Protein 1NWW (pdb70)

CATH classification: 3.10.450.50

Foldseek 3Di:
DDDDPPFDPDPCFQPDDDLLSVLVVVLQVCLQVLQLVVNLVQADQQAKEEAVVADIAGGSVSSSVVSNVVSVFKGFNDKDWRHWDDDDQKIKTFIWTWMATVVQRFIDTWTWIKMFGDDPRHTRYIYIYGDDPVGCVRHVHDPRD/DDDDDPPFDPDVPFQDQDDPLSVLVVVLQVCQQVLDLVVNLVLADQAAKEEAVVADIAGGSVSVSVVSPVVSVFKGFNDKGWRGWDDDDQKIKTWIWTWIATPVQRFIDTWTWIKMFGDDPRGTRYIYIYGDVVVRCVRHVHPPRD

Solvent-accessible surface area: 12589 Å² total; per-residue (Å²): 71,160,107,30,192,42,10,47,201,95,123,51,14,22,44,32,82,46,95,38,2,117,40,0,39,102,0,5,114,8,1,59,43,49,60,12,61,106,0,5,104,46,6,26,131,130,4,5,7,20,29,26,8,55,116,57,10,72,25,43,97,35,0,52,128,58,0,50,38,36,24,101,55,13,8,11,62,35,35,53,25,9,5,1,0,20,27,37,39,2,1,0,0,0,2,15,4,24,9,84,0,83,86,53,52,98,57,55,74,9,43,5,0,0,0,0,19,15,77,174,27,93,0,35,0,5,0,4,1,12,8,5,22,60,6,17,101,40,1,84,36,87,29,127,106,165,17,138,108,28,191,32,32,37,212,66,103,43,0,39,48,21,62,47,110,46,1,106,41,0,45,96,0,4,112,5,1,60,43,49,60,13,63,102,0,4,104,48,6,25,124,124,11,8,8,20,29,26,9,55,114,59,9,72,26,43,99,34,0,52,127,58,0,50,39,36,22,100,56,14,7,10,60,15,35,56,26,19,1,0,0,25,29,92,44,10,2,1,0,0,2,15,4,9,10,85,2,85,85,52,52,98,57,50,61,8,40,6,0,0,0,0,68,14,73,179,22,94,1,26,2,5,6,5,1,13,7,5,21,58,8,16,97,40,1,83,34,86,31,129,109

Sequence (291 aa):
IEQPRWASKDSAAGAASTPDEKIVLEFMDALTSNDAAKLIEYFAEDTMYQNMPLPPAYGRDAVEQTLAGLFTVMMSIDAVETFHIGSSNGLLVYTERVDVLLRALPTGKSYNLSILGVFQLTEGKITGWRDYFDLREFEEAVDLPLRGKIEQPRWASKDSAAGAASTPDEKIVLEFMDALTSNDAAKLIEYFAEDTMYQNMPLPPAYGRDAVEQTLAGLLFTVMMSIDAVETFHIGSSNGLVYTERVDVLLRALPTGKSYNLSILGVFQLTEGKITGWRDYFDLREFEEAVDLPLRG

Organism: Rhodococcus erythropolis (NCBI:txid1833)

Nearest PDB structures (foldseek):
  1nww-assembly1_A  TM=1.007E+00  e=2.023E-30  Rhodococcus erythropolis
  4r9k-assembly1_A  TM=9.973E-01  e=2.667E-28  Rhodococcus erythropolis
  4r9k-assembly2_C  TM=9.961E-01  e=1.504E-27  Rhodococcus erythropolis
  4r9l-assembly1_A  TM=9.963E-01  e=1.702E-27  Rhodococcus erythropolis
  4r9l-assembly2_C-2  TM=9.933E-01  e=3.158E-27  Rhodococcus erythropolis

Secondary structure (DSSP, 8-state):
-PPPTTS---TTTT---SHHHHHHHHHHHHGGG--HHHHHTTB-SS-EEEETTS--EESHHHHHHHHHHHHHHEEEEEEEEEEEEEETTEEEEEEEEEEEETTT--EEEEEEEEEEEEETTEEEEEEEE--HHHHHHHHT--TT-/-PPPPTT--S-GGGGS--SHHHHHHHHHHHHGGG--HHHHGGGB-SS-EEEETTS--EESHHHHHHHHHHHHHHEEEEEEEEEEEEEETTEEEEEEEEEEEETTT--EEEEEEEEEEEEETTEEEEEEEE--HHHHHHHHT--TT-

InterPro domains:
  IPR013100 Limonene-1,2-epoxide hydrolase [PF07858] (26-138)
  IPR032710 NTF2-like domain superfamily [SSF54427] (22-144)

Radius of gyration: 18.4 Å; Cα contacts (8 Å, |Δi|>4): 632; chains: 2; bounding box: 44×44×40 Å

Structure (mmCIF, N/CA/C/O backbone):
data_1NWW
#
_entry.id   1NWW
#
_cell.length_a   45.548
_cell.length_b   47.652
_cell.length_c   129.701
_cell.angle_alpha   90.00
_cell.angle_beta   90.00
_cell.angle_gamma   90.00
#
_symmetry.space_group_name_H-M   'P 21 21 21'
#
loop_
_entity.id
_entity.type
_entity.pdbx_description
1 polymer 'Limonene-1,2-epoxide hydrolase'
2 non-polymer HEPTANAMIDE
3 non-polymer '2-(N-MORPHOLINO)-ETHANESULFONIC ACID'
4 water water
#
loop_
_atom_site.group_PDB
_atom_site.id
_atom_site.type_symbol
_atom_site.label_atom_id
_atom_site.label_alt_id
_atom_site.label_comp_id
_atom_site.label_asym_id
_atom_site.label_entity_id
_atom_site.label_seq_id
_atom_site.pdbx_PDB_ins_code
_atom_site.Cartn_x
_atom_site.Cartn_y
_atom_site.Cartn_z
_atom_site.occupancy
_atom_site.B_iso_or_equiv
_atom_site.auth_seq_id
_atom_site.auth_comp_id
_atom_site.auth_asym_id
_atom_site.auth_atom_id
_atom_site.pdbx_PDB_model_num
ATOM 1 N N . ILE A 1 5 ? 1.761 29.548 11.897 1.00 30.43 5 ILE A N 1
ATOM 2 C CA . ILE A 1 5 ? 1.687 28.168 12.454 1.00 29.52 5 ILE A CA 1
ATOM 3 C C . ILE A 1 5 ? 0.441 28.053 13.282 1.00 31.71 5 ILE A C 1
ATOM 4 O O . ILE A 1 5 ? 0.218 28.810 14.239 1.00 33.74 5 ILE A O 1
ATOM 9 N N . GLU A 1 6 ? -0.399 27.149 12.861 1.00 33.06 6 GLU A N 1
ATOM 10 C CA . GLU A 1 6 ? -1.559 26.798 13.619 1.00 34.28 6 GLU A CA 1
ATOM 11 C C . GLU A 1 6 ? -1.386 25.476 14.388 1.00 33.42 6 GLU A C 1
ATOM 12 O O . GLU A 1 6 ? -0.589 24.587 14.028 1.00 33.67 6 GLU A O 1
ATOM 18 N N . GLN A 1 7 ? -2.151 25.389 15.468 1.00 31.59 7 GLN A N 1
ATOM 19 C CA . GLN A 1 7 ? -2.082 24.317 16.443 1.00 29.62 7 GLN A CA 1
ATOM 20 C C . GLN A 1 7 ? -2.661 22.982 16.014 1.00 26.74 7 GLN A C 1
ATOM 21 O O . GLN A 1 7 ? -3.815 22.891 15.619 1.00 24.91 7 GLN A O 1
ATOM 27 N N . PRO A 1 8 ? -1.858 21.911 16.103 1.00 24.57 8 PRO A N 1
ATOM 28 C CA . PRO A 1 8 ? -2.385 20.585 15.765 1.00 23.00 8 PRO A CA 1
ATOM 29 C C . PRO A 1 8 ? -3.496 20.061 16.689 1.00 21.41 8 PRO A C 1
ATOM 30 O O . PRO A 1 8 ? -3.413 20.423 17.861 1.00 20.26 8 PRO A O 1
ATOM 34 N N . ARG A 1 9 ? -4.469 19.245 16.230 1.00 20.83 9 ARG A N 1
ATOM 35 C CA . ARG A 1 9 ? -5.488 18.640 17.095 1.00 22.99 9 ARG A CA 1
ATOM 36 C C . ARG A 1 9 ? -4.876 17.974 18.294 1.00 22.02 9 ARG A C 1
ATOM 37 O O . ARG A 1 9 ? -5.421 18.022 19.391 1.00 24.60 9 ARG A O 1
ATOM 45 N N . TRP A 1 10 ? -3.738 17.283 18.063 1.00 18.78 10 TRP A N 1
ATOM 46 C CA . TRP A 1 10 ? -3.091 16.504 19.095 1.00 18.16 10 TRP A CA 1
ATOM 47 C C . TRP A 1 10 ? -2.219 17.308 20.067 1.00 18.41 10 TRP A C 1
ATOM 48 O O . TRP A 1 10 ? -1.676 16.743 20.986 1.00 20.07 10 TRP A O 1
ATOM 59 N N . ALA A 1 11 ? -1.943 18.583 19.812 1.00 19.07 11 ALA A N 1
ATOM 60 C CA . ALA A 1 11 ? -1.001 19.346 20.652 1.00 19.52 11 ALA A CA 1
ATOM 61 C C . ALA A 1 11 ? -1.631 19.782 21.949 1.00 20.58 11 ALA A C 1
ATOM 62 O O . ALA A 1 11 ? -2.789 20.210 21.975 1.00 22.74 11 ALA A O 1
ATOM 64 N N . SER A 1 12 ? -0.890 19.682 23.043 1.00 19.86 12 SER A N 1
ATOM 65 C CA . SER A 1 12 ? -1.455 20.060 24.344 1.00 20.68 12 SER A CA 1
ATOM 66 C C . SER A 1 12 ? -1.751 21.524 24.412 1.00 20.15 12 SER A C 1
ATOM 67 O O . SER A 1 12 ? -0.972 22.357 23.971 1.00 21.24 12 SER A O 1
ATOM 70 N N . LYS A 1 13 ? -2.908 21.861 24.988 1.00 21.95 13 LYS A N 1
ATOM 71 C CA . LYS A 1 13 ? -3.271 23.246 25.238 1.00 23.88 13 LYS A CA 1
ATOM 72 C C . LYS A 1 13 ? -2.922 23.656 26.664 1.00 23.40 13 LYS A C 1
ATOM 73 O O . LYS A 1 13 ? -3.238 24.807 27.038 1.00 24.84 13 LYS A O 1
ATOM 79 N N . ASP A 1 14 ? -2.324 22.745 27.455 1.00 22.98 14 ASP A N 1
ATOM 80 C CA . ASP A 1 14 ? -1.943 22.986 28.854 1.00 23.09 14 ASP A CA 1
ATOM 81 C C . ASP A 1 14 ? -1.087 24.194 28.925 1.00 22.30 14 ASP A C 1
ATOM 82 O O . ASP A 1 14 ? -0.216 24.390 28.066 1.00 23.22 14 ASP A O 1
ATOM 87 N N . SER A 1 15 ? -1.242 24.993 29.988 1.00 23.62 15 SER A N 1
ATOM 88 C CA . SER A 1 15 ? -0.444 26.205 30.070 1.00 25.31 15 SER A CA 1
ATOM 89 C C . SER A 1 15 ? 1.067 25.937 30.110 1.00 24.57 15 SER A C 1
ATOM 90 O O . SER A 1 15 ? 1.853 26.801 29.712 1.00 26.39 15 SER A O 1
ATOM 93 N N . ALA A 1 16 ? 1.476 24.755 30.601 1.00 23.33 16 ALA A N 1
ATOM 94 C CA . ALA A 1 16 ? 2.904 24.373 30.709 1.00 22.86 16 ALA A CA 1
ATOM 95 C C . ALA A 1 16 ? 3.455 23.573 29.508 1.00 23.51 16 ALA A C 1
ATOM 96 O O . ALA A 1 16 ? 4.639 23.297 29.476 1.00 23.33 16 ALA A O 1
ATOM 98 N N . ALA A 1 17 ? 2.632 23.198 28.539 1.00 23.78 17 ALA A N 1
ATOM 99 C CA . ALA A 1 17 ? 3.060 22.209 27.469 1.00 23.92 17 ALA A CA 1
ATOM 100 C C . ALA A 1 17 ? 4.498 22.182 26.793 1.00 24.31 17 ALA A C 1
ATOM 101 O O . ALA A 1 17 ? 5.231 21.133 26.660 1.00 26.45 17 ALA A O 1
ATOM 103 N N . GLY A 1 18 ? 4.884 23.345 26.337 1.00 22.99 18 GLY A N 1
ATOM 104 C CA . GLY A 1 18 ? 6.154 23.588 25.652 1.00 21.07 18 GLY A CA 1
ATOM 105 C C . GLY A 1 18 ? 7.019 24.501 26.496 1.00 20.14 18 GLY A C 1
ATOM 106 O O . GLY A 1 18 ? 7.924 25.137 25.969 1.00 21.28 18 GLY A O 1
ATOM 107 N N . ALA A 1 19 ? 6.803 24.525 27.816 1.00 19.48 19 ALA A N 1
ATOM 108 C CA . ALA A 1 19 ? 7.586 25.359 28.697 1.00 18.89 19 ALA A CA 1
ATOM 109 C C . ALA A 1 19 ? 8.606 24.536 29.380 1.00 18.48 19 ALA A C 1
ATOM 110 O O . ALA A 1 19 ? 8.359 23.379 29.688 1.00 19.40 19 ALA A O 1
ATOM 112 N N . ALA A 1 20 ? 9.755 25.136 29.589 1.00 20.00 20 ALA A N 1
ATOM 113 C CA . ALA A 1 20 ? 10.887 24.482 30.204 1.00 21.68 20 ALA A CA 1
ATOM 114 C C . ALA A 1 20 ? 10.622 24.218 31.674 1.00 21.41 20 ALA A C 1
ATOM 115 O O . ALA A 1 20 ? 10.087 25.066 32.408 1.00 22.38 20 ALA A O 1
ATOM 117 N N . SER A 1 21 ? 11.036 23.053 32.137 1.00 21.87 21 SER A N 1
ATOM 118 C CA . SER A 1 21 ? 10.908 22.677 33.542 1.00 21.46 21 SER A CA 1
ATOM 119 C C . SER A 1 21 ? 12.243 22.308 34.165 1.00 21.55 21 SER A C 1
ATOM 120 O O . SER A 1 21 ? 12.286 21.867 35.329 1.00 22.96 21 S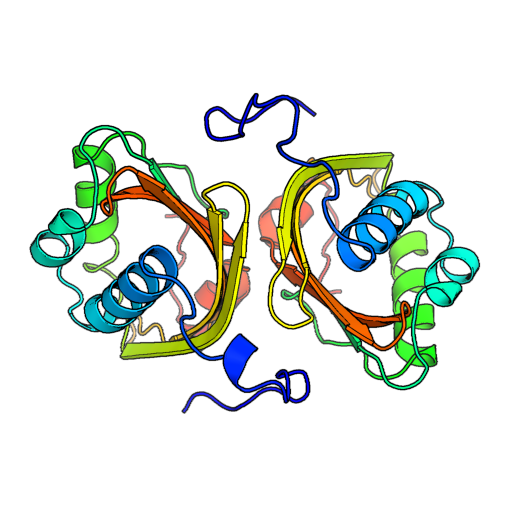ER A O 1
ATOM 123 N N . THR A 1 22 ? 13.328 22.447 33.391 1.00 19.54 22 THR A N 1
ATOM 124 C CA . THR A 1 22 ? 14.676 22.151 33.853 1.00 19.95 22 THR A CA 1
ATOM 125 C C . THR A 1 22 ? 15.642 23.126 33.218 1.00 19.77 22 THR A C 1
ATOM 126 O O . THR A 1 22 ? 15.328 23.727 32.189 1.00 19.58 22 THR A O 1
ATOM 130 N N . PRO A 1 23 ? 16.828 23.224 33.776 1.00 19.39 23 PRO A N 1
ATOM 131 C CA . PRO A 1 23 ? 17.891 24.044 33.215 1.00 19.79 23 PRO A CA 1
ATOM 132 C C . PRO A 1 23 ? 18.173 23.684 31.749 1.00 19.21 23 PRO A C 1
ATOM 133 O O . PRO A 1 23 ? 18.312 24.585 30.927 1.00 19.93 23 PRO A O 1
ATOM 137 N N . ASP A 1 24 ? 18.306 22.407 31.460 1.00 17.80 24 ASP A N 1
ATOM 138 C CA . ASP A 1 24 ? 18.570 22.020 30.072 1.00 16.65 24 ASP A CA 1
ATOM 139 C C . ASP A 1 24 ? 17.428 22.396 29.123 1.00 15.77 24 ASP A C 1
ATOM 140 O O . ASP A 1 24 ? 17.666 22.802 27.977 1.00 16.03 24 ASP A O 1
ATOM 145 N N . GLU A 1 25 ? 16.207 22.214 29.570 1.00 15.70 25 GLU A N 1
ATOM 146 C CA . GLU A 1 25 ? 15.061 22.583 28.734 1.00 14.76 25 GLU A CA 1
ATOM 147 C C . GLU A 1 25 ? 15.087 24.075 28.465 1.00 15.21 25 GLU A C 1
ATOM 148 O O . GLU A 1 25 ? 14.728 24.543 27.369 1.00 15.24 25 GLU A O 1
ATOM 154 N N . LYS A 1 26 ? 15.481 24.842 29.481 1.00 16.68 26 LYS A N 1
ATOM 155 C CA . LYS A 1 26 ? 15.557 26.274 29.332 1.00 17.32 26 LYS A CA 1
ATOM 156 C C . LYS A 1 26 ? 16.550 26.687 28.248 1.00 15.05 26 LYS A C 1
ATOM 157 O O . LYS A 1 26 ? 16.217 27.555 27.424 1.00 17.74 26 LYS A O 1
ATOM 163 N N . ILE A 1 27 ? 17.722 26.060 28.269 1.00 16.24 27 ILE A N 1
ATOM 164 C CA . ILE A 1 27 ? 18.768 26.324 27.274 1.00 16.06 27 ILE A CA 1
ATOM 165 C C . ILE A 1 27 ? 18.198 25.964 25.861 1.00 15.54 27 ILE A C 1
ATOM 166 O O . ILE A 1 27 ? 18.364 26.743 24.896 1.00 16.11 27 ILE A O 1
ATOM 171 N N . VAL A 1 28 ? 17.507 24.826 25.738 1.00 13.79 28 VAL A N 1
ATOM 172 C CA . VAL A 1 28 ? 17.034 24.396 24.430 1.00 12.94 28 VAL A CA 1
ATOM 173 C C . VAL A 1 28 ? 15.988 25.391 23.897 1.00 13.00 28 VAL A C 1
ATOM 174 O O . VAL A 1 28 ? 15.983 25.724 22.699 1.00 13.56 28 VAL A O 1
ATOM 178 N N . LEU A 1 29 ? 15.096 25.901 24.768 1.00 14.10 29 LEU A N 1
ATOM 179 C CA . LEU A 1 29 ? 14.125 26.859 24.295 1.00 14.06 29 LEU A CA 1
ATOM 180 C C . LEU A 1 29 ? 14.811 28.205 23.932 1.00 15.01 29 LEU A C 1
ATOM 181 O O . LEU A 1 29 ? 14.361 28.858 22.988 1.00 15.58 29 LEU A O 1
ATOM 186 N N . GLU A 1 30 ? 15.896 28.593 24.617 1.00 15.04 30 GLU A N 1
ATOM 187 C CA . GLU A 1 30 ? 16.657 29.785 24.209 1.00 15.50 30 GLU A CA 1
ATOM 188 C C . GLU A 1 30 ? 17.244 29.541 22.814 1.00 15.23 30 GLU A C 1
ATOM 189 O O . GLU A 1 30 ? 17.211 30.441 21.954 1.00 16.86 30 GLU A O 1
ATOM 195 N N . PHE A 1 31 ? 17.756 28.336 22.597 1.00 14.53 31 PHE A N 1
ATOM 196 C CA . PHE A 1 31 ? 18.320 27.974 21.293 1.00 14.09 31 PHE A CA 1
ATOM 197 C C . PHE A 1 31 ? 17.248 28.046 20.199 1.00 14.02 31 PHE A C 1
ATOM 198 O O . PHE A 1 31 ? 17.490 28.564 19.106 1.00 14.68 31 PHE A O 1
ATOM 206 N N . MET A 1 32 ? 16.053 27.534 20.484 1.00 14.30 32 MET A N 1
ATOM 207 C CA . MET A 1 32 ? 14.997 27.588 19.514 1.00 14.66 32 MET A CA 1
ATOM 208 C C . MET A 1 32 ? 14.684 29.038 19.141 1.00 15.52 32 MET A C 1
ATOM 209 O O . MET A 1 32 ? 14.420 29.353 17.975 1.00 15.83 32 MET A O 1
ATOM 214 N N . ASP A 1 33 ? 14.666 29.934 20.143 1.00 16.09 33 ASP A N 1
ATOM 215 C CA . ASP A 1 33 ? 14.445 31.345 19.874 1.00 16.72 33 ASP A CA 1
ATOM 216 C C . ASP A 1 33 ? 15.536 31.908 18.969 1.00 16.44 33 ASP A C 1
ATOM 217 O O . ASP A 1 33 ? 15.287 32.744 18.108 1.00 19.78 33 ASP A O 1
ATOM 222 N N . ALA A 1 34 ? 16.750 31.454 19.172 1.00 15.11 34 ALA A N 1
ATOM 223 C CA . ALA A 1 34 ? 17.889 31.961 18.428 1.00 15.14 34 ALA A CA 1
ATOM 224 C C . ALA A 1 34 ? 17.914 31.463 16.974 1.00 14.98 34 ALA A C 1
ATOM 225 O O . ALA A 1 34 ? 18.605 32.067 16.165 1.00 16.22 34 ALA A O 1
ATOM 227 N N . LEU A 1 35 ? 17.206 30.381 16.624 1.00 14.47 35 LEU A N 1
ATOM 228 C CA . LEU A 1 35 ? 17.263 29.848 15.252 1.00 13.78 35 LEU A CA 1
ATOM 229 C C . LEU A 1 35 ? 16.857 30.880 14.205 1.00 14.49 35 LEU A C 1
ATOM 230 O O . LEU A 1 35 ? 17.403 30.875 13.089 1.00 14.93 35 LEU A O 1
ATOM 235 N N . THR A 1 36 ? 15.888 31.752 14.534 1.00 14.02 36 THR A N 1
ATOM 236 C CA . THR A 1 36 ? 15.430 32.745 13.584 1.00 15.56 36 THR A CA 1
ATOM 237 C C . THR A 1 36 ? 16.478 33.840 13.318 1.00 15.23 36 THR A C 1
ATOM 238 O O . THR A 1 36 ? 16.261 34.649 12.431 1.00 17.71 36 THR A O 1
ATOM 242 N N . SER A 1 37 ? 17.610 33.821 14.019 1.00 15.20 37 SER A N 1
ATOM 243 C CA . SER A 1 37 ? 18.712 34.707 13.661 1.00 16.03 37 SER A CA 1
ATOM 244 C C . SER A 1 37 ? 19.359 34.328 12.336 1.00 15.22 37 SER A C 1
ATOM 245 O O . SER A 1 37 ? 20.032 35.156 11.701 1.00 16.25 37 SER A O 1
ATOM 248 N N . ASN A 1 38 ? 19.214 33.065 11.938 1.00 14.51 38 ASN A N 1
ATOM 249 C CA . ASN A 1 38 ? 19.869 32.565 10.698 1.00 14.32 38 ASN A CA 1
ATOM 250 C C . ASN A 1 38 ? 21.369 32.866 10.743 1.00 14.56 38 ASN A C 1
ATOM 251 O O . ASN A 1 38 ? 21.997 33.085 9.705 1.00 15.57 38 ASN A O 1
ATOM 256 N N . ASP A 1 39 ? 21.945 32.815 11.928 1.00 14.64 39 ASP A N 1
ATOM 257 C CA . ASP A 1 39 ? 23.315 33.260 12.181 1.00 15.47 39 ASP A CA 1
ATOM 258 C C . ASP A 1 39 ? 24.150 32.140 12.782 1.00 15.55 39 ASP A C 1
ATOM 259 O O . ASP A 1 39 ? 24.054 31.863 13.971 1.00 15.79 39 ASP A O 1
ATOM 264 N N . ALA A 1 40 ? 24.919 31.442 11.951 1.00 15.67 40 ALA A N 1
ATOM 265 C CA . ALA A 1 40 ? 25.692 30.291 12.388 1.00 15.83 40 ALA A CA 1
ATOM 266 C C . ALA A 1 40 ? 26.678 30.640 13.507 1.00 16.64 40 ALA A C 1
ATOM 267 O O . ALA A 1 40 ? 26.933 29.815 14.380 1.00 17.08 40 ALA A O 1
ATOM 269 N N . ALA A 1 41 ? 27.294 31.813 13.423 1.00 18.11 41 ALA A N 1
ATOM 270 C CA . ALA A 1 41 ? 28.256 32.247 14.453 1.00 18.62 41 ALA A CA 1
ATOM 271 C C . ALA A 1 41 ? 27.585 32.429 15.809 1.00 19.37 41 ALA A C 1
ATOM 272 O O . ALA A 1 41 ? 28.158 32.113 16.854 1.00 21.91 41 ALA A O 1
ATOM 274 N N . LYS A 1 42 ? 26.397 32.965 15.812 1.00 18.55 42 LYS A N 1
ATOM 275 C CA . LYS A 1 42 ? 25.638 33.089 17.058 1.00 19.25 42 LYS A CA 1
ATOM 276 C C . LYS A 1 42 ? 25.254 31.717 17.609 1.00 18.13 42 LYS A C 1
ATOM 277 O O . LYS A 1 42 ? 25.329 31.444 18.785 1.00 19.88 42 LYS A O 1
ATOM 283 N N . LEU A 1 43 ? 24.792 30.850 16.716 1.00 16.63 43 LEU A N 1
ATOM 284 C CA . LEU A 1 43 ? 24.282 29.563 17.140 1.00 15.50 43 LEU A CA 1
ATOM 285 C C . LEU A 1 43 ? 25.366 28.646 17.651 1.00 14.81 43 LEU A C 1
ATOM 286 O O . LEU A 1 43 ? 25.126 27.867 18.581 1.00 15.48 43 LEU A O 1
ATOM 291 N N . ILE A 1 44 ? 26.556 28.736 17.086 1.00 14.38 44 ILE A N 1
ATOM 292 C CA . ILE A 1 44 ? 27.617 27.785 17.418 1.00 14.87 44 ILE A CA 1
ATOM 293 C C . ILE A 1 44 ? 28.066 27.963 18.862 1.00 14.81 44 ILE A C 1
ATOM 294 O O . ILE A 1 44 ? 28.615 27.031 19.457 1.00 16.11 44 ILE A O 1
ATOM 299 N N . GLU A 1 45 ? 27.841 29.139 19.432 1.00 16.23 45 GLU A N 1
ATOM 300 C CA . GLU A 1 45 ? 28.208 29.348 20.833 1.00 16.91 45 GLU A CA 1
ATOM 301 C C . GLU A 1 45 ? 27.486 28.453 21.810 1.00 16.25 45 GLU A C 1
ATOM 302 O O . GLU A 1 45 ? 27.923 28.281 22.939 1.00 18.37 45 GLU A O 1
ATOM 308 N N . TYR A 1 46 ? 26.380 27.842 21.375 1.00 15.95 46 TYR A N 1
ATOM 309 C CA . TYR A 1 46 ? 25.624 26.915 22.212 1.00 15.67 46 TYR A CA 1
ATOM 310 C C . TYR A 1 46 ? 26.243 25.543 22.269 1.00 15.67 46 TYR A C 1
ATOM 311 O O . TYR A 1 46 ? 25.772 24.725 23.070 1.00 16.68 46 TYR A O 1
ATOM 320 N N . PHE A 1 47 ? 27.216 25.252 21.410 1.00 15.36 47 PHE A N 1
ATOM 321 C CA . PHE A 1 47 ? 27.747 23.897 21.230 1.00 14.87 47 PHE A CA 1
ATOM 322 C C . PHE A 1 47 ? 29.076 23.663 21.950 1.00 15.80 47 PHE A C 1
ATOM 323 O O . PHE A 1 47 ? 29.966 24.527 21.952 1.00 18.21 47 PHE A O 1
ATOM 331 N N . ALA A 1 48 ? 29.253 22.482 22.496 1.00 15.93 48 ALA A N 1
ATOM 332 C CA . ALA A 1 48 ? 30.552 21.975 22.955 1.00 17.24 48 ALA A CA 1
ATOM 333 C C . ALA A 1 48 ? 31.487 21.670 21.792 1.00 17.65 48 ALA A C 1
ATOM 334 O O . ALA A 1 48 ? 31.033 21.586 20.653 1.00 18.03 48 ALA A O 1
ATOM 336 N N . GLU A 1 49 ? 32.805 21.609 22.055 1.00 18.49 49 GLU A N 1
ATOM 337 C CA . GLU A 1 49 ? 33.744 21.178 21.010 1.00 19.93 49 GLU A CA 1
ATOM 338 C C . GLU A 1 49 ? 33.460 19.761 20.509 1.00 20.00 49 GLU A C 1
ATOM 339 O O . GLU A 1 49 ? 33.446 19.522 19.303 1.00 20.18 49 GLU A O 1
ATOM 345 N N . ASP A 1 50 ? 33.242 18.813 21.417 1.00 19.16 50 ASP A N 1
ATOM 346 C CA . ASP A 1 50 ? 32.906 17.409 21.071 1.00 19.31 50 ASP A CA 1
ATOM 347 C C . ASP A 1 50 ? 31.381 17.383 20.957 1.00 16.71 50 ASP A C 1
ATOM 348 O O . ASP A 1 50 ? 30.655 17.365 21.958 1.00 18.95 50 ASP A O 1
ATOM 353 N N . THR A 1 51 ? 30.895 17.498 19.733 1.00 14.34 51 THR A N 1
ATOM 354 C CA . THR A 1 51 ? 29.456 17.634 19.474 1.00 13.46 51 THR A CA 1
ATOM 355 C C . THR A 1 51 ? 29.149 17.054 18.119 1.00 11.65 51 THR A C 1
ATOM 356 O O . THR A 1 51 ? 30.036 16.638 17.367 1.00 12.86 51 THR A O 1
ATOM 360 N N . MET A 1 52 ? 27.845 17.030 17.803 1.00 11.01 52 MET A N 1
ATOM 361 C CA . MET A 1 52 ? 27.390 16.647 16.492 1.00 9.89 52 MET A CA 1
ATOM 362 C C . MET A 1 52 ? 26.029 17.268 16.224 1.00 9.61 52 MET A C 1
ATOM 363 O O . MET A 1 52 ? 25.315 17.655 17.144 1.00 9.94 52 MET A O 1
ATOM 368 N N . TYR A 1 53 ? 25.728 17.381 14.939 1.00 8.81 53 TYR A N 1
ATOM 369 C CA . TYR A 1 53 ? 24.432 17.895 14.458 1.00 8.66 53 TYR A CA 1
ATOM 370 C C . TYR A 1 53 ? 24.012 17.078 13.266 1.00 8.16 53 TYR A C 1
ATOM 371 O O . TYR A 1 53 ? 24.803 16.829 12.362 1.00 8.96 53 TYR A O 1
ATOM 380 N N . GLN A 1 54 ? 22.759 16.660 13.247 1.00 7.94 54 GLN A N 1
ATOM 381 C CA . GLN A 1 54 ? 22.227 15.979 12.058 1.00 7.85 54 GLN A CA 1
ATOM 382 C C . GLN A 1 54 ? 20.756 16.283 11.837 1.00 7.43 54 GLN A C 1
ATOM 383 O O . GLN A 1 54 ? 19.933 16.082 12.715 1.00 8.44 54 GLN A O 1
ATOM 389 N N . ASN A 1 55 ? 20.462 16.764 10.628 1.00 7.39 55 ASN A N 1
ATOM 390 C CA . ASN A 1 55 ? 19.102 16.679 10.073 1.00 7.58 55 ASN A CA 1
ATOM 391 C C . ASN A 1 55 ? 19.016 15.252 9.537 1.00 6.75 55 ASN A C 1
ATOM 392 O O . ASN A 1 55 ? 19.738 14.905 8.608 1.00 7.66 55 ASN A O 1
ATOM 397 N N . MET A 1 56 ? 18.203 14.406 10.167 1.00 6.84 56 MET A N 1
ATOM 398 C CA . MET A 1 56 ? 18.299 12.991 9.955 1.00 6.83 56 MET A CA 1
ATOM 399 C C . MET A 1 56 ? 18.127 12.494 8.521 1.00 6.88 56 MET A C 1
ATOM 400 O O . MET A 1 56 ? 18.695 11.431 8.235 1.00 8.50 56 MET A O 1
ATOM 405 N N . PRO A 1 57 ? 17.488 13.193 7.587 1.00 7.11 57 PRO A N 1
ATOM 406 C CA . PRO A 1 57 ? 17.524 12.743 6.185 1.00 7.51 57 PRO A CA 1
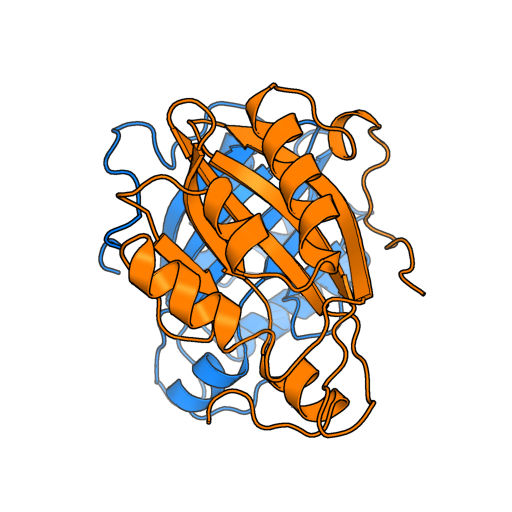ATOM 407 C C . PRO A 1 57 ? 18.892 12.867 5.516 1.00 8.15 57 PRO A C 1
ATOM 408 O O . PRO A 1 57 ? 19.029 12.380 4.386 1.00 10.35 57 PRO A O 1
ATOM 412 N N . LEU A 1 58 ? 19.834 13.551 6.127 1.00 8.10 58 LEU A N 1
ATOM 413 C CA . LEU A 1 58 ? 21.113 13.937 5.523 1.00 9.14 58 LEU A CA 1
ATOM 414 C C . LEU A 1 58 ? 22.254 13.512 6.430 1.00 8.63 58 LEU A C 1
ATOM 415 O O . LEU A 1 58 ? 22.061 13.202 7.602 1.00 8.84 58 LEU A O 1
ATOM 420 N N . PRO A 1 59 ? 23.503 13.518 5.925 1.00 10.37 59 PRO A N 1
ATOM 421 C CA . PRO A 1 59 ? 24.614 13.039 6.763 1.00 10.36 59 PRO A CA 1
ATOM 422 C C . PRO A 1 59 ? 24.903 13.924 7.966 1.00 9.56 59 PRO A C 1
ATOM 423 O O . PRO A 1 59 ? 24.676 15.115 7.953 1.00 10.73 59 PRO A O 1
ATOM 427 N N . PRO A 1 60 ? 25.426 13.331 9.011 1.00 9.00 60 PRO A N 1
ATOM 428 C CA . PRO A 1 60 ? 25.758 14.090 10.205 1.00 9.78 60 PRO A CA 1
ATOM 429 C C . PRO A 1 60 ? 27.025 14.919 10.053 1.00 9.90 60 PRO A C 1
ATOM 430 O O . PRO A 1 60 ? 27.885 14.640 9.228 1.00 11.18 60 PRO A O 1
ATOM 434 N N . ALA A 1 61 ? 27.135 15.920 10.928 1.00 9.92 61 ALA A N 1
ATOM 435 C CA . ALA A 1 61 ? 28.355 16.714 11.117 1.00 10.21 61 ALA A CA 1
ATOM 436 C C . ALA A 1 61 ? 28.891 16.420 12.504 1.00 10.38 61 ALA A C 1
ATOM 437 O O . ALA A 1 61 ? 28.166 16.556 13.470 1.00 10.74 61 ALA A O 1
ATOM 439 N N . TYR A 1 62 ? 30.180 16.108 12.590 1.00 11.01 62 TYR A N 1
ATOM 440 C CA . TY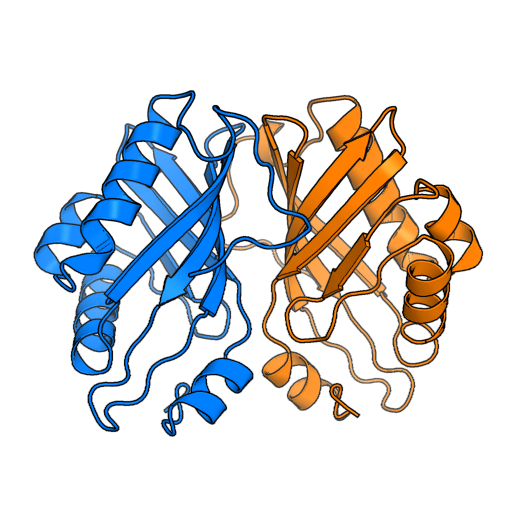R A 1 62 ? 30.876 15.785 13.839 1.00 11.24 62 TYR A CA 1
ATOM 441 C C . TYR A 1 62 ? 31.943 16.840 14.140 1.00 11.42 62 TYR A C 1
ATOM 442 O O . TYR A 1 62 ? 32.774 17.155 13.263 1.00 12.80 62 TYR A O 1
ATOM 451 N N . GLY A 1 63 ? 31.889 17.362 15.360 1.00 12.36 63 GLY A N 1
ATOM 452 C CA . GLY A 1 63 ? 32.836 18.366 15.823 1.00 13.24 63 GLY A CA 1
ATOM 453 C C . GLY A 1 63 ? 32.274 19.758 15.582 1.00 13.84 63 GLY A C 1
ATOM 454 O O . GLY A 1 63 ? 31.538 19.967 14.594 1.00 13.26 63 GLY A O 1
ATOM 455 N N . ARG A 1 64 ? 32.664 20.720 16.430 1.00 14.90 64 ARG A N 1
ATOM 456 C CA . ARG A 1 64 ? 32.062 22.014 16.406 1.00 14.56 64 ARG A CA 1
ATOM 457 C C . ARG A 1 64 ? 32.276 22.758 15.093 1.00 15.84 64 ARG A C 1
ATOM 458 O O . ARG A 1 64 ? 31.359 23.421 14.598 1.00 15.28 64 ARG A O 1
ATOM 466 N N . ASP A 1 65 ? 33.454 22.661 14.488 1.00 15.92 65 ASP A N 1
ATOM 467 C CA . ASP A 1 65 ? 33.717 23.333 13.236 1.00 16.43 65 ASP A CA 1
ATOM 468 C C . ASP A 1 65 ? 32.797 22.821 12.110 1.00 15.13 65 ASP A C 1
ATOM 469 O O . ASP A 1 65 ? 32.238 23.617 11.346 1.00 15.47 65 ASP A O 1
ATOM 474 N N . ALA A 1 66 ? 32.643 21.509 11.998 1.00 14.38 66 ALA A N 1
ATOM 475 C CA . ALA A 1 66 ? 31.771 20.930 10.971 1.00 13.95 66 ALA A CA 1
ATOM 476 C C . ALA A 1 66 ? 30.330 21.351 11.171 1.00 12.72 66 ALA A C 1
ATOM 477 O O . ALA A 1 66 ? 29.601 21.615 10.203 1.00 12.59 66 ALA A O 1
ATOM 479 N N . VAL A 1 67 ? 29.900 21.429 12.425 1.00 11.75 67 VAL A N 1
ATOM 480 C CA . VAL A 1 67 ? 28.546 21.883 12.740 1.00 11.60 67 VAL A CA 1
ATOM 481 C C . VAL A 1 67 ? 28.364 23.333 12.260 1.00 11.58 67 VAL A C 1
ATOM 482 O O . VAL A 1 67 ? 27.402 23.652 11.605 1.00 11.53 67 VAL A O 1
ATOM 486 N N . GLU A 1 68 ? 29.332 24.201 12.610 1.00 12.35 68 GLU A N 1
ATOM 487 C CA . GLU A 1 68 ? 29.249 25.583 12.196 1.00 12.59 68 GLU A CA 1
ATOM 488 C C . GLU A 1 68 ? 29.192 25.734 10.668 1.00 12.62 68 GLU A C 1
ATOM 489 O O . GLU A 1 68 ? 28.408 26.520 10.152 1.00 12.90 68 GLU A O 1
ATOM 495 N N . GLN A 1 69 ? 30.025 24.979 9.972 1.00 12.50 69 GLN A N 1
ATOM 496 C CA . GLN A 1 69 ? 30.084 25.027 8.501 1.00 12.34 69 GLN A CA 1
ATOM 497 C C . GLN A 1 69 ? 28.782 24.553 7.885 1.00 11.61 69 GLN A C 1
ATOM 498 O O . GLN A 1 69 ? 28.322 25.095 6.886 1.00 12.51 69 GLN A O 1
ATOM 504 N N . THR A 1 70 ? 28.160 23.569 8.520 1.00 11.51 70 THR A N 1
ATOM 505 C CA . THR A 1 70 ? 26.851 23.072 8.071 1.00 12.02 70 THR A CA 1
ATOM 506 C C . THR A 1 70 ? 25.767 24.129 8.237 1.00 11.66 70 THR A C 1
ATOM 507 O O . THR A 1 70 ? 25.028 24.421 7.317 1.00 12.54 70 THR A O 1
ATOM 511 N N . LEU A 1 71 ? 25.733 24.746 9.411 1.00 12.23 71 LEU A N 1
ATOM 512 C CA . LEU A 1 71 ? 24.787 25.798 9.651 1.00 12.22 71 LEU A CA 1
ATOM 513 C C . LEU A 1 71 ? 25.007 26.970 8.678 1.00 12.40 71 LEU A C 1
ATOM 514 O O . LEU A 1 71 ? 24.054 27.559 8.165 1.00 12.54 71 LEU A O 1
ATOM 519 N N . ALA A 1 72 ? 26.254 27.358 8.455 1.00 12.19 72 ALA A N 1
ATOM 520 C CA . ALA A 1 72 ? 26.511 28.474 7.541 1.00 12.92 72 ALA A CA 1
ATOM 521 C C . ALA A 1 72 ? 25.980 28.145 6.139 1.00 12.07 72 ALA A C 1
ATOM 522 O O . ALA A 1 72 ? 25.443 29.047 5.470 1.00 12.67 72 ALA A O 1
ATOM 524 N N . GLY A 1 73 ? 26.173 26.918 5.683 1.00 11.80 73 GLY A N 1
ATOM 525 C CA . GLY A 1 73 ? 25.606 26.494 4.417 1.00 12.18 73 GLY A CA 1
ATOM 526 C C . GLY A 1 73 ? 24.088 26.513 4.382 1.00 12.02 73 GLY A C 1
ATOM 527 O O . GLY A 1 73 ? 23.452 27.019 3.431 1.00 12.30 73 GLY A O 1
ATOM 528 N N . LEU A 1 74 ? 23.495 25.960 5.412 1.00 12.16 74 LEU A N 1
ATOM 529 C CA . LEU A 1 74 ? 22.060 25.950 5.559 1.00 12.63 74 LEU A CA 1
ATOM 530 C C . LEU A 1 74 ? 21.436 27.321 5.396 1.00 11.88 74 LEU A C 1
ATOM 531 O O . LEU A 1 74 ? 20.479 27.513 4.658 1.00 11.80 74 LEU A O 1
ATOM 536 N N . PHE A 1 75 ? 22.015 28.293 6.101 1.00 11.07 75 PHE A N 1
ATOM 537 C CA . PHE A 1 75 ? 21.506 29.648 6.095 1.00 11.54 75 PHE A CA 1
ATOM 538 C C . PHE A 1 75 ? 21.850 30.414 4.827 1.00 11.95 75 PHE A C 1
ATOM 539 O O . PHE A 1 75 ? 21.380 31.531 4.650 1.00 13.52 75 PHE A O 1
ATOM 547 N N . THR A 1 76 ? 22.646 29.822 3.937 1.00 11.75 76 THR A N 1
ATOM 548 C CA . THR A 1 76 ? 22.851 30.389 2.611 1.00 11.19 76 THR A CA 1
ATOM 549 C C . THR A 1 76 ? 21.668 30.058 1.703 1.00 10.94 76 THR A C 1
ATOM 550 O O . THR A 1 76 ? 21.376 30.780 0.745 1.00 12.00 76 THR A O 1
ATOM 554 N N . VAL A 1 77 ? 21.013 28.937 1.988 1.00 10.57 77 VAL A N 1
ATOM 555 C CA . VAL A 1 77 ? 19.916 28.495 1.111 1.00 11.22 77 VAL A CA 1
ATOM 556 C C . VAL A 1 77 ? 18.537 28.697 1.713 1.00 11.00 77 VAL A C 1
ATOM 557 O O . VAL A 1 77 ? 17.569 28.774 0.958 1.00 13.11 77 VAL A O 1
ATOM 561 N N . MET A 1 78 ? 18.432 28.746 3.055 1.00 10.27 78 MET A N 1
ATOM 562 C CA A MET A 1 78 ? 17.113 28.949 3.597 0.50 11.53 78 MET A CA 1
ATOM 563 C CA B MET A 1 78 ? 17.048 28.795 3.611 0.50 10.83 78 MET A CA 1
ATOM 564 C C . MET A 1 78 ? 17.132 29.831 4.816 1.00 11.52 78 MET A C 1
ATOM 565 O O . MET A 1 78 ? 18.172 30.048 5.432 1.00 12.53 78 MET A O 1
ATOM 574 N N . SER A 1 79 ? 15.977 30.402 5.096 1.00 11.19 79 SER A N 1
ATOM 575 C CA . SER A 1 79 ? 15.747 31.173 6.316 1.00 11.32 79 SER A CA 1
ATOM 576 C C . SER A 1 79 ? 14.772 30.410 7.200 1.00 10.70 79 SER A C 1
ATOM 577 O O . SER A 1 79 ? 13.753 29.912 6.713 1.00 12.31 79 SER A O 1
ATOM 580 N N . ILE A 1 80 ? 15.051 30.362 8.484 1.00 11.45 80 ILE A N 1
ATOM 581 C CA . ILE A 1 80 ? 14.095 29.886 9.473 1.00 11.48 80 ILE A CA 1
ATOM 582 C C . ILE A 1 80 ? 13.341 31.151 9.933 1.00 12.49 80 ILE A C 1
ATOM 583 O O . ILE A 1 80 ? 13.881 32.020 10.615 1.00 14.09 80 ILE A O 1
ATOM 588 N N . ASP A 1 81 ? 12.108 31.263 9.494 1.00 12.17 81 ASP A N 1
ATOM 589 C CA . ASP A 1 81 ? 11.324 32.465 9.735 1.00 12.81 81 ASP A CA 1
ATOM 590 C C . ASP A 1 81 ? 10.524 32.380 11.007 1.00 13.32 81 ASP A C 1
ATOM 591 O O . ASP A 1 81 ? 10.122 33.428 11.505 1.00 16.24 81 ASP A O 1
ATOM 596 N N . ALA A 1 82 ? 10.271 31.188 11.551 1.00 13.89 82 ALA A N 1
ATOM 597 C CA . ALA A 1 82 ? 9.523 31.058 12.786 1.00 13.49 82 ALA A CA 1
ATOM 598 C C . ALA A 1 82 ? 9.724 29.662 13.325 1.00 13.48 82 ALA A C 1
ATOM 599 O O . ALA A 1 82 ? 9.960 28.705 12.572 1.00 13.62 82 ALA A O 1
ATOM 601 N N . VAL A 1 83 ? 9.639 29.525 14.633 1.00 14.14 83 VAL A N 1
ATOM 602 C CA . VAL A 1 83 ? 9.695 28.244 15.306 1.00 14.13 83 VAL A CA 1
ATOM 603 C C . VAL A 1 83 ? 8.651 28.211 16.391 1.00 14.55 83 VAL A C 1
ATOM 604 O O . VAL A 1 83 ? 8.532 29.188 17.175 1.00 17.53 83 VAL A O 1
ATOM 608 N N . GLU A 1 84 ? 7.839 27.166 16.463 1.00 13.56 84 GLU A N 1
ATOM 609 C CA . GLU A 1 84 ? 6.887 26.992 17.548 1.00 14.52 84 GLU A CA 1
ATOM 610 C C . GLU A 1 84 ? 7.099 25.616 18.125 1.00 12.71 84 GLU A C 1
ATOM 611 O O . GLU A 1 84 ? 7.032 24.612 17.393 1.00 13.79 84 GLU A O 1
ATOM 617 N N . THR A 1 85 ? 7.358 25.555 19.430 1.00 13.27 85 THR A N 1
ATOM 618 C CA . THR A 1 85 ? 7.557 24.312 20.130 1.00 12.94 85 THR A CA 1
ATOM 619 C C . THR A 1 85 ? 6.284 23.942 20.873 1.00 12.57 85 THR A C 1
ATOM 620 O O . THR A 1 85 ? 5.871 24.646 21.802 1.00 15.27 85 THR A O 1
ATOM 624 N N . PHE A 1 86 ? 5.601 22.904 20.432 1.00 11.90 86 PHE A N 1
ATOM 625 C CA . PHE A 1 86 ? 4.369 22.446 21.046 1.00 12.11 86 PHE A CA 1
ATOM 626 C C . PHE A 1 86 ? 4.607 21.707 22.349 1.00 11.68 86 PHE A C 1
ATOM 627 O O . PHE A 1 86 ? 3.887 21.909 23.332 1.00 12.90 86 PHE A O 1
ATOM 635 N N . HIS A 1 87 ? 5.601 20.834 22.356 1.00 10.55 87 HIS A N 1
ATOM 636 C CA . HIS A 1 87 ? 5.912 19.965 23.467 1.00 10.87 87 HIS A CA 1
ATOM 637 C C . HIS A 1 87 ? 7.410 19.937 23.707 1.00 11.27 87 HIS A C 1
ATOM 638 O O . HIS A 1 87 ? 8.201 19.897 22.754 1.00 11.09 87 HIS A O 1
ATOM 645 N N . ILE A 1 88 ? 7.818 19.972 24.972 1.00 11.51 88 ILE A N 1
ATOM 646 C CA . ILE A 1 88 ? 9.213 19.800 25.353 1.00 11.64 88 ILE A CA 1
ATOM 647 C C . ILE A 1 88 ? 9.230 18.898 26.564 1.00 11.26 88 ILE A C 1
ATOM 648 O O . ILE A 1 88 ? 8.366 18.995 27.458 1.00 13.85 88 ILE A O 1
ATOM 653 N N . GLY A 1 89 ? 10.164 17.985 26.612 1.00 11.72 89 GLY A N 1
ATOM 654 C CA . GLY A 1 89 ? 10.384 17.114 27.755 1.00 12.08 89 GLY A CA 1
ATOM 655 C C . GLY A 1 89 ? 11.816 16.673 27.801 1.00 11.95 89 GLY A C 1
ATOM 656 O O . GLY A 1 89 ? 12.629 16.987 26.927 1.00 12.92 89 GLY A O 1
ATOM 657 N N . SER A 1 90 ? 12.166 15.954 28.850 1.00 12.39 90 SER A N 1
ATOM 658 C CA . SER A 1 90 ? 13.559 15.548 29.028 1.00 13.96 90 SER A CA 1
ATOM 659 C C . SER A 1 90 ? 13.679 14.426 30.018 1.00 14.46 90 SER A C 1
ATOM 660 O O . SER A 1 90 ? 12.841 14.284 30.913 1.00 16.19 90 SER A O 1
ATOM 663 N N . SER A 1 91 ? 14.759 13.684 29.896 1.00 15.55 91 SER A N 1
ATOM 664 C CA . SER A 1 91 ? 15.213 12.705 30.902 1.00 16.18 91 SER A CA 1
ATOM 665 C C . SER A 1 91 ? 16.636 12.342 30.639 1.00 17.37 91 SER A C 1
ATOM 666 O O . SER A 1 91 ? 17.044 12.202 29.469 1.00 17.42 91 SER A O 1
ATOM 669 N N . ASN A 1 92 ? 17.358 12.058 31.719 1.00 19.37 92 ASN A N 1
ATOM 670 C CA . ASN A 1 92 ? 18.708 11.480 31.597 1.00 21.72 92 ASN A CA 1
ATOM 671 C C . ASN A 1 92 ? 19.669 12.189 30.643 1.00 19.75 92 ASN A C 1
ATOM 672 O O . ASN A 1 92 ? 20.469 11.523 29.977 1.00 21.42 92 ASN A O 1
ATOM 677 N N . GLY A 1 93 ? 19.644 13.511 30.571 1.00 18.29 93 GLY A N 1
ATOM 678 C CA . GLY A 1 93 ? 20.576 14.286 29.787 1.00 17.74 93 GLY A CA 1
ATOM 679 C C . GLY A 1 93 ? 20.129 14.584 28.359 1.00 15.93 93 GLY A C 1
ATOM 680 O O . GLY A 1 93 ? 20.862 15.228 27.645 1.00 17.92 93 GLY A O 1
ATOM 681 N N . LEU A 1 94 ? 18.907 14.120 28.012 1.00 13.63 94 LEU A N 1
ATOM 682 C CA A LEU A 1 94 ? 18.374 14.395 26.665 0.50 11.46 94 LEU A CA 1
ATOM 683 C CA B LEU A 1 94 ? 18.373 14.398 26.672 0.50 11.90 94 LEU A CA 1
ATOM 684 C C . LEU A 1 94 ? 17.088 15.209 26.784 1.00 11.71 94 LEU A C 1
ATOM 685 O O . LEU A 1 94 ? 16.214 14.943 27.636 1.00 14.96 94 LEU A O 1
ATOM 694 N N . VAL A 1 95 ? 16.955 16.191 25.905 1.00 10.78 95 VAL A N 1
ATOM 695 C CA . VAL A 1 95 ? 15.799 17.036 25.778 1.00 10.36 95 VAL A CA 1
ATOM 696 C C . VAL A 1 95 ? 15.148 16.763 24.413 1.00 9.63 95 VAL A C 1
ATOM 697 O O . VAL A 1 95 ? 15.847 16.640 23.435 1.00 10.24 95 VAL A O 1
ATOM 701 N N . TYR A 1 96 ? 13.824 16.703 24.376 1.00 9.54 96 TYR A N 1
ATOM 702 C CA . TYR A 1 96 ? 13.040 16.426 23.168 1.00 9.52 96 TYR A CA 1
ATOM 703 C C . TYR A 1 96 ? 12.105 17.585 22.914 1.00 9.96 96 TYR A C 1
ATOM 704 O O . TYR A 1 96 ? 11.468 18.074 23.851 1.00 11.05 96 TYR A O 1
ATOM 713 N N . THR A 1 97 ? 12.002 18.003 21.628 1.00 10.00 97 THR A N 1
ATOM 714 C CA . THR A 1 97 ? 11.121 19.102 21.200 1.00 10.29 97 THR A CA 1
ATOM 715 C C . THR A 1 97 ? 10.235 18.671 20.040 1.00 9.31 97 THR A C 1
ATOM 716 O O . THR A 1 97 ? 10.783 18.275 18.985 1.00 9.94 97 THR A O 1
ATOM 720 N N . GLU A 1 98 ? 8.923 18.785 20.178 1.00 8.72 98 GLU A N 1
ATOM 721 C CA . GLU A 1 98 ? 7.997 18.573 19.068 1.00 8.64 98 GLU A CA 1
ATOM 722 C C . GLU A 1 98 ? 7.588 19.944 18.572 1.00 9.19 98 GLU A C 1
ATOM 723 O O . GLU A 1 98 ? 7.020 20.720 19.367 1.00 10.60 98 GLU A O 1
ATOM 729 N N . ARG A 1 99 ? 7.908 20.247 17.321 1.00 8.74 99 ARG A N 1
ATOM 730 C CA . ARG A 1 99 ? 7.822 21.607 16.838 1.00 10.42 99 ARG A CA 1
ATOM 731 C C . ARG A 1 99 ? 7.418 21.710 15.408 1.00 9.16 99 ARG A C 1
ATOM 732 O O . ARG A 1 99 ? 7.347 20.706 14.677 1.00 9.26 99 ARG A O 1
ATOM 740 N N . VAL A 1 100 ? 7.157 22.940 14.988 1.00 10.27 100 VAL A N 1
ATOM 741 C CA . VAL A 1 100 ? 7.094 23.294 13.573 1.00 10.52 100 VAL A CA 1
ATOM 742 C C . VAL A 1 100 ? 8.065 24.461 13.359 1.00 10.84 100 VAL A C 1
ATOM 743 O O . VAL A 1 100 ? 8.069 25.420 14.131 1.00 11.89 100 VAL A O 1
ATOM 747 N N . ASP A 1 101 ? 8.887 24.322 12.313 1.00 10.00 101 ASP A N 1
ATOM 748 C CA . ASP A 1 101 ? 9.740 25.409 11.894 1.00 11.19 101 ASP A CA 1
ATOM 749 C C . ASP A 1 101 ? 9.259 25.866 10.531 1.00 10.55 101 ASP A C 1
ATOM 750 O O . ASP A 1 101 ? 9.026 25.058 9.632 1.00 11.22 101 ASP A O 1
ATOM 755 N N . VAL A 1 102 ? 9.079 27.182 10.362 1.00 11.00 102 VAL A N 1
ATOM 756 C CA . VAL A 1 102 ? 8.704 27.744 9.056 1.00 11.37 102 VAL A CA 1
ATOM 757 C C . VAL A 1 102 ? 10.001 28.059 8.297 1.00 11.41 102 VAL A C 1
ATOM 758 O O . VAL A 1 102 ? 10.792 28.866 8.750 1.00 12.46 102 VAL A O 1
ATOM 762 N N . LEU A 1 103 ? 10.175 27.370 7.172 1.00 10.80 103 LEU A N 1
ATOM 763 C CA A LEU A 1 103 ? 11.401 27.507 6.392 0.50 11.35 103 LEU A CA 1
ATOM 764 C CA B LEU A 1 103 ? 11.389 27.519 6.386 0.50 11.51 103 LEU A CA 1
ATOM 765 C C . LEU A 1 103 ? 11.090 28.140 5.044 1.00 11.28 103 LEU A C 1
ATOM 766 O O . LEU A 1 103 ? 10.119 27.766 4.372 1.00 13.40 103 LEU A O 1
ATOM 775 N N . ARG A 1 104 ? 11.928 29.075 4.644 1.00 10.85 104 ARG A N 1
ATOM 776 C CA . ARG A 1 104 ? 11.778 29.767 3.349 1.00 11.14 104 ARG A CA 1
ATOM 777 C C . ARG A 1 104 ? 13.030 29.537 2.516 1.00 11.37 104 ARG A C 1
ATOM 778 O O . ARG A 1 104 ? 14.131 29.807 2.971 1.00 12.11 104 ARG A O 1
ATOM 786 N N . ALA A 1 105 ? 12.836 29.021 1.315 1.00 10.88 105 ALA A N 1
ATOM 787 C CA . ALA A 1 105 ? 13.942 28.704 0.405 1.00 11.58 105 ALA A CA 1
ATOM 788 C C . ALA A 1 105 ? 14.333 29.984 -0.314 1.00 11.84 105 ALA A C 1
ATOM 789 O O . ALA A 1 105 ? 13.544 30.539 -1.093 1.00 14.16 105 ALA A O 1
ATOM 791 N N . LEU A 1 106 ? 15.539 30.464 -0.054 1.00 12.50 106 LEU A N 1
ATOM 792 C CA . LEU A 1 106 ? 15.974 31.720 -0.647 1.00 13.50 106 LEU A CA 1
ATOM 793 C C . LEU A 1 106 ? 15.983 31.727 -2.174 1.00 14.97 106 LEU A C 1
ATOM 794 O O . LEU A 1 106 ? 15.588 32.762 -2.758 1.00 17.84 106 LEU A O 1
ATOM 799 N N . PRO A 1 107 ? 16.358 30.625 -2.844 1.00 15.94 107 PRO A N 1
ATOM 800 C CA . PRO A 1 107 ? 16.383 30.635 -4.311 1.00 17.82 107 PRO A CA 1
ATOM 801 C C . PRO A 1 107 ? 15.014 30.800 -4.948 1.00 16.81 107 PRO A C 1
ATOM 802 O O . PRO A 1 107 ? 14.905 31.270 -6.083 1.00 19.70 107 PRO A O 1
ATOM 806 N N . THR A 1 108 ? 13.959 30.361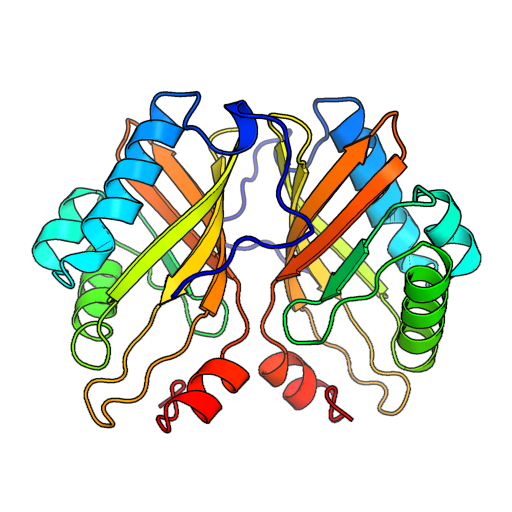 -4.275 1.00 14.31 108 THR A N 1
ATOM 807 C CA . THR A 1 108 ? 12.631 30.333 -4.892 1.00 13.75 108 THR A CA 1
ATOM 808 C C . THR A 1 108 ? 11.600 31.257 -4.239 1.00 13.01 108 THR A C 1
ATOM 809 O O . THR A 1 108 ? 10.531 31.486 -4.819 1.00 15.03 108 THR A O 1
ATOM 813 N N . GLY A 1 109 ? 11.883 31.708 -3.036 1.00 12.93 109 GLY A N 1
ATOM 814 C CA . GLY A 1 109 ? 10.954 32.522 -2.296 1.00 13.56 109 GLY A CA 1
ATOM 815 C C . GLY A 1 109 ? 9.793 31.755 -1.698 1.00 13.70 109 GLY A C 1
ATOM 816 O O . GLY A 1 109 ? 8.882 32.361 -1.153 1.00 15.69 109 GLY A O 1
ATOM 817 N N . LYS A 1 110 ? 9.785 30.433 -1.799 1.00 13.52 110 LYS A N 1
ATOM 818 C CA . LYS A 1 110 ? 8.670 29.632 -1.292 1.00 13.60 110 LYS A CA 1
ATOM 819 C C . LYS A 1 110 ? 8.953 29.132 0.128 1.00 12.60 110 LYS A C 1
ATOM 820 O O . LYS A 1 110 ? 10.102 28.899 0.479 1.00 12.85 110 LYS A O 1
ATOM 826 N N . SER A 1 111 ? 7.894 29.001 0.900 1.00 12.99 111 SER A N 1
ATOM 827 C CA . SER A 1 111 ? 7.998 28.577 2.289 1.00 12.92 111 SER A CA 1
ATOM 828 C C . SER A 1 111 ? 7.251 27.284 2.546 1.00 12.83 111 SER A C 1
ATOM 829 O O . SER A 1 111 ? 6.334 26.919 1.803 1.00 14.57 111 SER A O 1
ATOM 832 N N . TYR A 1 112 ? 7.579 26.656 3.659 1.00 11.81 112 TYR A N 1
ATOM 833 C CA . TYR A 1 112 ? 6.952 25.415 4.112 1.00 11.83 112 TYR A CA 1
ATOM 834 C C . TYR A 1 112 ? 6.998 25.341 5.608 1.00 11.06 112 TYR A C 1
ATOM 835 O O . TYR A 1 112 ? 8.012 25.639 6.236 1.00 11.78 112 TYR A O 1
ATOM 844 N N . ASN A 1 113 ? 5.916 24.828 6.193 1.00 11.58 113 ASN A N 1
ATOM 845 C CA . ASN A 1 113 ? 5.811 24.584 7.617 1.00 11.23 113 ASN A CA 1
ATOM 846 C C . ASN A 1 113 ? 6.242 23.138 7.880 1.00 10.58 113 ASN A C 1
ATOM 847 O O . ASN A 1 113 ? 5.515 22.205 7.560 1.00 12.34 113 ASN A O 1
ATOM 852 N N . LEU A 1 114 ? 7.454 22.980 8.400 1.00 10.19 114 LEU A N 1
ATOM 853 C CA . LEU A 1 114 ? 8.075 21.673 8.596 1.00 10.10 114 LEU A CA 1
ATOM 854 C C . LEU A 1 114 ? 7.848 21.114 10.000 1.00 9.07 114 LEU A C 1
ATOM 855 O O . LEU A 1 114 ? 8.254 21.731 10.992 1.00 9.52 114 LEU A O 1
ATOM 860 N N . SER A 1 115 ? 7.171 19.968 10.063 1.00 8.71 115 SER A N 1
ATOM 861 C CA . SER A 1 115 ? 6.931 19.269 11.318 1.00 8.12 115 SER A CA 1
ATOM 862 C C . SER A 1 115 ? 8.186 18.495 11.728 1.00 7.43 115 SER A C 1
ATOM 863 O O . SER A 1 115 ? 8.652 17.636 10.967 1.00 8.16 115 SER A O 1
ATOM 866 N N . ILE A 1 116 ? 8.681 18.748 12.932 1.00 7.21 116 ILE A N 1
ATOM 867 C CA . ILE A 1 116 ? 9.941 18.208 13.397 1.00 7.32 116 ILE A CA 1
ATOM 868 C C . ILE A 1 116 ? 9.812 17.667 14.805 1.00 7.15 116 ILE A C 1
ATOM 869 O O . ILE A 1 116 ? 9.173 18.294 15.673 1.00 9.02 116 ILE A O 1
ATOM 874 N N . LEU A 1 117 ? 10.443 16.535 15.062 1.00 6.76 117 LEU A N 1
ATOM 875 C CA . LEU A 1 117 ? 10.712 16.065 16.411 1.00 7.15 117 LEU A CA 1
ATOM 876 C C . LEU A 1 117 ? 12.213 16.014 16.526 1.00 7.13 117 LEU A C 1
ATOM 877 O O . LEU A 1 117 ? 12.880 15.409 15.694 1.00 7.46 117 LEU A O 1
ATOM 882 N N . GLY A 1 118 ? 12.767 16.711 17.533 1.00 7.56 118 GLY A N 1
ATOM 883 C CA . GLY A 1 118 ? 14.202 16.819 17.704 1.00 8.32 118 GLY A CA 1
ATOM 884 C C . GLY A 1 118 ? 14.632 16.419 19.095 1.00 7.28 118 GLY A C 1
ATOM 885 O O . GLY A 1 118 ? 13.862 16.471 20.058 1.00 8.77 118 GLY A O 1
ATOM 886 N N . VAL A 1 119 ? 15.894 15.999 19.174 1.00 7.79 119 VAL A N 1
ATOM 887 C CA . VAL A 1 119 ? 16.548 15.601 20.400 1.00 8.56 119 VAL A CA 1
ATOM 888 C C . VAL A 1 119 ? 17.858 16.359 20.549 1.00 8.33 119 VAL A C 1
ATOM 889 O O . VAL A 1 119 ? 18.592 16.575 19.586 1.00 8.63 119 VAL A O 1
ATOM 893 N N . PHE A 1 120 ? 18.124 16.751 21.802 1.00 8.82 120 PHE A N 1
ATOM 894 C CA . PHE A 1 120 ? 19.295 17.526 22.184 1.00 9.92 120 PHE A CA 1
ATOM 895 C C . PHE A 1 120 ? 19.967 16.859 23.379 1.00 10.12 120 PHE A C 1
ATOM 896 O O . PHE A 1 120 ? 19.306 16.520 24.345 1.00 12.33 120 PHE A O 1
ATOM 904 N N . GLN A 1 121 ? 21.263 16.680 23.309 1.00 10.86 121 GLN A N 1
ATOM 905 C CA . GLN A 1 121 ? 22.080 16.179 24.428 1.00 11.28 121 GLN A CA 1
ATOM 906 C C . GLN A 1 121 ? 22.924 17.328 24.914 1.00 12.13 121 GLN A C 1
ATOM 907 O O . GLN A 1 121 ? 23.617 17.993 24.131 1.00 13.31 121 GLN A O 1
ATOM 913 N N . LEU A 1 122 ? 22.847 17.587 26.209 1.00 14.10 122 LEU A N 1
ATOM 914 C CA . LEU A 1 122 ? 23.622 18.651 26.821 1.00 15.43 122 LEU A CA 1
ATOM 915 C C . LEU A 1 122 ? 24.541 18.123 27.897 1.00 17.20 122 LEU A C 1
ATOM 916 O O . LEU A 1 122 ? 24.177 17.221 28.641 1.00 18.40 122 LEU A O 1
ATOM 921 N N . THR A 1 123 ? 25.732 18.697 27.915 1.00 18.20 123 THR A N 1
ATOM 922 C CA . THR A 1 123 ? 26.745 18.402 28.964 1.00 19.26 123 THR A CA 1
ATOM 923 C C . THR A 1 123 ? 27.167 19.766 29.506 1.00 20.21 123 THR A C 1
ATOM 924 O O . THR A 1 123 ? 27.649 20.609 28.768 1.00 19.85 123 THR A O 1
ATOM 928 N N . GLU A 1 124 ? 26.921 20.025 30.794 1.00 20.57 124 GLU A N 1
ATOM 929 C CA . GLU A 1 124 ? 27.346 21.306 31.406 1.00 20.82 124 GLU A CA 1
ATOM 930 C C . GLU A 1 124 ? 26.807 22.521 30.638 1.00 20.27 124 GLU A C 1
ATOM 931 O O . GLU A 1 124 ? 27.487 23.529 30.422 1.00 19.92 124 GLU A O 1
ATOM 937 N N . GLY A 1 125 ? 25.564 22.394 30.180 1.00 18.81 125 GLY A N 1
ATOM 938 C CA . GLY A 1 125 ? 24.882 23.499 29.569 1.00 18.22 125 GLY A CA 1
ATOM 939 C C . GLY A 1 125 ? 25.195 23.724 28.090 1.00 17.26 125 GLY A C 1
ATOM 940 O O . GLY A 1 125 ? 24.711 24.699 27.548 1.00 18.88 125 GLY A O 1
ATOM 941 N N . LYS A 1 126 ? 26.015 22.867 27.502 1.00 17.28 126 LYS A N 1
ATOM 942 C CA . LYS A 1 126 ? 26.412 23.005 26.072 1.00 16.22 126 LYS A CA 1
ATOM 943 C C . LYS A 1 126 ? 25.925 21.798 25.290 1.00 15.64 126 LYS A C 1
ATOM 944 O O . LYS A 1 126 ? 25.899 20.682 25.802 1.00 16.35 126 LYS A O 1
ATOM 950 N N . ILE A 1 127 ? 25.628 22.025 24.010 1.00 14.26 127 ILE A N 1
ATOM 951 C CA . ILE A 1 127 ? 25.073 20.966 23.160 1.00 13.47 127 ILE A CA 1
ATOM 952 C C . ILE A 1 127 ? 26.157 20.028 22.693 1.00 12.80 127 ILE A C 1
ATOM 953 O O . ILE A 1 127 ? 27.100 20.464 22.004 1.00 14.44 127 ILE A O 1
ATOM 958 N N . THR A 1 128 ? 26.037 18.731 23.030 1.00 12.46 128 THR A N 1
ATOM 959 C CA . THR A 1 128 ? 26.909 17.677 22.543 1.00 13.72 128 THR A CA 1
ATOM 960 C C . THR A 1 128 ? 26.285 16.866 21.437 1.00 11.55 128 THR A C 1
ATOM 961 O O . THR A 1 128 ? 26.949 16.093 20.781 1.00 13.14 128 THR A O 1
ATOM 965 N N . GLY A 1 129 ? 24.979 17.047 21.206 1.00 11.09 129 GLY A N 1
ATOM 966 C CA . GLY A 1 129 ? 24.325 16.412 20.064 1.00 9.73 129 GLY A CA 1
ATOM 967 C C . GLY A 1 129 ? 22.992 17.097 19.815 1.00 9.31 129 GLY A C 1
ATOM 968 O O . GLY A 1 129 ? 22.260 17.434 20.741 1.00 10.23 129 GLY A O 1
ATOM 969 N N . TRP A 1 130 ? 22.649 17.251 18.529 1.00 8.39 130 TRP A N 1
ATOM 970 C CA . TRP A 1 130 ? 21.344 17.783 18.120 1.00 8.29 130 TRP A CA 1
ATOM 971 C C . TRP A 1 130 ? 20.925 17.043 16.874 1.00 7.67 130 TRP A C 1
ATOM 972 O O . TRP A 1 130 ? 21.636 17.099 15.862 1.00 8.30 130 TRP A O 1
ATOM 983 N N . ARG A 1 131 ? 19.814 16.305 16.950 1.00 7.40 131 ARG A N 1
ATOM 984 C CA . ARG A 1 131 ? 19.293 15.544 15.814 1.00 7.32 131 ARG A CA 1
ATOM 985 C C . ARG A 1 131 ? 17.834 15.900 15.603 1.00 7.17 131 ARG A C 1
ATOM 986 O O . ARG A 1 131 ? 17.001 15.723 16.517 1.00 8.17 131 ARG A O 1
ATOM 994 N N . ASP A 1 132 ? 17.497 16.368 14.411 1.00 6.72 132 ASP A N 1
ATOM 995 C CA . ASP A 1 132 ? 16.129 16.704 14.033 1.00 6.64 132 ASP A CA 1
ATOM 996 C C . ASP A 1 132 ? 15.616 15.686 13.019 1.00 6.57 132 ASP A C 1
ATOM 997 O O . ASP A 1 132 ? 16.270 15.404 12.011 1.00 7.14 132 ASP A O 1
ATOM 1002 N N . TYR A 1 133 ? 14.433 15.156 13.319 1.00 6.14 133 TYR A N 1
ATOM 1003 C CA . TYR A 1 133 ? 13.782 14.129 12.491 1.00 6.46 133 TYR A CA 1
ATOM 1004 C C . TYR A 1 133 ? 12.554 14.741 11.819 1.00 6.63 133 TYR A C 1
ATOM 1005 O O . TYR A 1 133 ? 11.695 15.363 12.458 1.00 6.94 133 TYR A O 1
ATOM 1014 N N . PHE A 1 134 ? 12.473 14.498 10.515 1.00 6.39 134 PHE A N 1
ATOM 1015 C CA . PHE A 1 134 ? 11.398 15.033 9.661 1.00 6.66 134 PHE A CA 1
ATOM 1016 C C . PHE A 1 134 ? 11.526 14.400 8.292 1.00 5.95 134 PHE A C 1
ATOM 1017 O O . PHE A 1 134 ? 12.492 13.682 7.967 1.00 7.02 134 PHE A O 1
ATOM 1025 N N . ASP A 1 135 ? 10.518 14.664 7.466 1.00 6.52 135 ASP A N 1
ATOM 1026 C CA . ASP A 1 135 ? 10.493 14.183 6.069 1.00 6.73 135 ASP A CA 1
ATOM 1027 C C . ASP A 1 135 ? 11.038 15.233 5.126 1.00 6.75 135 ASP A C 1
ATOM 1028 O O . ASP A 1 135 ? 10.525 16.358 5.072 1.00 8.25 135 ASP A O 1
ATOM 1033 N N . LEU A 1 136 ? 12.106 14.921 4.406 1.00 6.54 136 LEU A N 1
ATOM 1034 C CA . LEU A 1 136 ? 12.724 15.896 3.526 1.00 6.78 136 LEU A CA 1
ATOM 1035 C C . LEU A 1 136 ? 11.970 16.102 2.227 1.00 7.15 136 LEU A C 1
ATOM 1036 O O . LEU A 1 136 ? 11.899 17.230 1.731 1.00 7.70 136 LEU A O 1
ATOM 1041 N N . ARG A 1 137 ? 11.435 15.047 1.626 1.00 7.35 137 ARG A N 1
ATOM 1042 C CA . ARG A 1 137 ? 10.862 15.171 0.298 1.00 8.18 137 ARG A CA 1
ATOM 1043 C C . ARG A 1 137 ? 9.701 16.129 0.252 1.00 9.01 137 ARG A C 1
ATOM 1044 O O . ARG A 1 137 ? 9.548 16.883 -0.695 1.00 10.39 137 ARG A O 1
ATOM 1052 N N . GLU A 1 138 ? 8.795 16.060 1.244 1.00 10.03 138 GLU A N 1
ATOM 1053 C CA . GLU A 1 138 ? 7.621 16.936 1.258 1.00 12.13 138 GLU A CA 1
ATOM 1054 C C . GLU A 1 138 ? 8.065 18.415 1.266 1.00 11.75 138 GLU A C 1
ATOM 1055 O O . GLU A 1 138 ? 7.461 19.252 0.630 1.00 14.05 138 GLU A O 1
ATOM 1061 N N . PHE A 1 139 ? 9.084 18.699 2.022 1.00 10.97 139 PHE A N 1
ATOM 1062 C CA . PHE A 1 139 ? 9.637 20.051 2.094 1.00 10.56 139 PHE A CA 1
ATOM 1063 C C . PHE A 1 139 ? 10.197 20.454 0.712 1.00 9.92 139 PHE A C 1
ATOM 1064 O O . PHE A 1 139 ? 9.883 21.519 0.170 1.00 10.72 139 PHE A O 1
ATOM 1072 N N . GLU A 1 140 ? 11.036 19.601 0.142 1.00 9.40 140 GLU A N 1
ATOM 1073 C CA . GLU A 1 140 ? 11.629 19.873 -1.153 1.00 11.18 140 GLU A CA 1
ATOM 1074 C C . GLU A 1 140 ? 10.609 20.147 -2.209 1.00 11.90 140 GLU A C 1
ATOM 1075 O O . GLU A 1 140 ? 10.816 21.051 -3.053 1.00 13.89 140 GLU A O 1
ATOM 1081 N N . GLU A 1 141 ? 9.558 19.359 -2.227 1.00 13.14 141 GLU A N 1
ATOM 1082 C CA . GLU A 1 141 ? 8.498 19.516 -3.232 1.00 14.96 141 GLU A CA 1
ATOM 1083 C C . GLU A 1 141 ? 7.754 20.807 -3.046 1.00 14.94 141 GLU A C 1
ATOM 1084 O O . GLU A 1 141 ? 7.331 21.432 -4.021 1.00 18.16 141 GLU A O 1
ATOM 1090 N N . ALA A 1 142 ? 7.569 21.227 -1.818 1.00 14.34 142 ALA A N 1
ATOM 1091 C CA . ALA A 1 142 ? 6.815 22.457 -1.560 1.00 15.09 142 ALA A CA 1
ATOM 1092 C C . ALA A 1 142 ? 7.614 23.692 -1.953 1.00 14.96 142 ALA A C 1
ATOM 1093 O O . ALA A 1 142 ? 7.026 24.713 -2.381 1.00 17.89 142 ALA A O 1
ATOM 1095 N N . VAL A 1 143 ? 8.932 23.650 -1.848 1.00 14.03 143 VAL A N 1
ATOM 1096 C CA . VAL A 1 143 ? 9.751 24.861 -2.075 1.00 14.11 143 VAL A CA 1
ATOM 1097 C C . VAL A 1 143 ? 10.584 24.852 -3.358 1.00 14.72 143 VAL A C 1
ATOM 1098 O O . VAL A 1 143 ? 11.295 25.829 -3.615 1.00 15.28 143 VAL A O 1
ATOM 1102 N N . ASP A 1 144 ? 10.492 23.788 -4.167 1.00 14.70 144 ASP A N 1
ATOM 1103 C CA . ASP A 1 144 ? 11.184 23.690 -5.452 1.00 16.44 144 ASP A CA 1
ATOM 1104 C C . ASP A 1 144 ? 12.679 23.761 -5.370 1.00 17.45 144 ASP A C 1
ATOM 1105 O O . ASP A 1 144 ? 13.337 24.436 -6.162 1.00 18.00 144 ASP A O 1
ATOM 1110 N N . LEU A 1 145 ? 13.238 23.032 -4.430 1.00 17.78 145 LEU A N 1
ATOM 1111 C CA . LEU A 1 145 ? 14.664 22.950 -4.371 1.00 20.60 145 LEU A CA 1
ATOM 1112 C C . LEU A 1 145 ? 15.096 21.553 -3.909 1.00 20.34 145 LEU A C 1
ATOM 1113 O O . LEU A 1 145 ? 14.621 21.133 -2.821 1.00 21.43 145 LEU A O 1
ATOM 1118 N N . PRO A 1 146 ? 15.996 20.900 -4.664 1.00 21.65 146 PRO A N 1
ATOM 1119 C CA . PRO A 1 146 ? 16.430 19.557 -4.294 1.00 21.02 146 PRO A CA 1
ATOM 1120 C C . PRO A 1 146 ? 17.449 19.572 -3.216 1.00 20.03 146 PRO A C 1
ATOM 1121 O O . PRO A 1 146 ? 18.649 19.698 -3.402 1.00 21.61 146 PRO A O 1
ATOM 1125 N N . LEU A 1 147 ? 16.990 19.207 -2.059 1.00 17.91 147 LEU A N 1
ATOM 1126 C CA . LEU A 1 147 ? 17.731 19.393 -0.858 1.00 18.14 147 LEU A CA 1
ATOM 1127 C C . LEU A 1 147 ? 18.756 18.341 -0.529 1.00 18.53 147 LEU A C 1
ATOM 1128 O O . LEU A 1 147 ? 19.410 18.440 0.488 1.00 21.23 147 LEU A O 1
ATOM 1133 N N . ARG A 1 148 ? 18.888 17.318 -1.333 1.00 17.23 148 ARG A N 1
ATOM 1134 C CA . ARG A 1 148 ? 20.029 16.368 -1.227 1.00 17.60 148 ARG A CA 1
ATOM 1135 C C . ARG A 1 148 ? 21.184 16.738 -2.146 1.00 19.67 148 ARG A C 1
ATOM 1136 O O . ARG A 1 148 ? 22.171 16.002 -2.213 1.00 20.48 148 ARG A O 1
ATOM 1144 N N . GLY A 1 149 ? 21.038 17.810 -2.927 1.00 22.27 149 GLY A N 1
ATOM 1145 C CA . GLY A 1 149 ? 22.076 18.308 -3.823 1.00 24.04 149 GLY A CA 1
ATOM 1146 C C . GLY A 1 149 ? 21.647 18.104 -5.249 1.00 26.04 149 GLY A C 1
ATOM 1147 O O . GLY A 1 149 ? 22.225 18.625 -6.212 1.00 26.28 149 GLY A O 1
ATOM 1149 N N . LYS B 1 4 ? 23.445 -5.960 12.664 1.00 27.17 4 LYS B N 1
ATOM 1150 C CA . LYS B 1 4 ? 22.179 -5.598 11.990 1.00 26.45 4 LYS B CA 1
ATOM 1151 C C . LYS B 1 4 ? 21.818 -4.161 12.344 1.00 25.33 4 LYS B C 1
ATOM 1152 O O . LYS B 1 4 ? 21.828 -3.385 11.441 1.00 25.63 4 LYS B O 1
ATOM 1158 N N . ILE B 1 5 ? 21.533 -3.802 13.596 1.00 23.37 5 ILE B N 1
ATOM 1159 C CA . ILE B 1 5 ? 21.410 -2.377 13.974 1.00 22.74 5 ILE B CA 1
ATOM 1160 C C . ILE B 1 5 ? 22.690 -1.938 14.648 1.00 25.42 5 ILE B C 1
ATOM 1161 O O . ILE B 1 5 ? 23.038 -2.423 15.724 1.00 27.19 5 ILE B O 1
ATOM 1166 N N . GLU B 1 6 ? 23.406 -1.001 14.091 1.00 28.30 6 GLU B N 1
ATOM 1167 C CA . GLU B 1 6 ? 24.567 -0.641 14.893 1.00 29.29 6 GLU B CA 1
ATOM 1168 C C . GLU B 1 6 ? 24.337 0.572 15.797 1.00 28.06 6 GLU B C 1
ATOM 1169 O O . GLU B 1 6 ? 23.433 1.436 15.605 1.00 27.02 6 GLU B O 1
ATOM 1175 N N . GLN B 1 7 ? 25.164 0.569 16.818 1.00 26.18 7 GLN B N 1
ATOM 1176 C CA . GLN B 1 7 ? 25.120 1.566 17.869 1.00 24.32 7 GLN B CA 1
ATOM 1177 C C . GLN B 1 7 ? 25.696 2.841 17.370 1.00 20.72 7 GLN B C 1
ATOM 1178 O O . GLN B 1 7 ? 26.837 2.884 16.925 1.00 20.40 7 GLN B O 1
ATOM 1184 N N . PRO B 1 8 ? 24.930 3.919 17.431 1.00 17.80 8 PRO B N 1
ATOM 1185 C CA . PRO B 1 8 ? 25.457 5.175 16.909 1.00 15.59 8 PRO B CA 1
ATOM 1186 C C . PRO B 1 8 ? 26.551 5.810 17.779 1.00 14.44 8 PRO B C 1
ATOM 1187 O O . PRO B 1 8 ? 26.554 5.651 18.997 1.00 14.81 8 PRO B O 1
ATOM 1191 N N . ARG B 1 9 ? 27.427 6.597 17.156 1.00 13.51 9 ARG B N 1
ATOM 1192 C CA . ARG B 1 9 ? 28.472 7.286 17.868 1.00 14.30 9 ARG B CA 1
ATOM 1193 C C . ARG B 1 9 ? 27.934 8.230 18.917 1.00 14.02 9 ARG B C 1
ATOM 1194 O O . ARG B 1 9 ? 28.637 8.524 19.875 1.00 16.26 9 ARG B O 1
ATOM 1202 N N . TRP B 1 10 ? 26.717 8.757 18.707 1.00 11.96 10 TRP B N 1
ATOM 1203 C CA . TRP B 1 10 ? 26.063 9.708 19.570 1.00 12.70 10 TRP B CA 1
ATOM 1204 C C . TRP B 1 10 ? 25.218 9.100 20.653 1.00 12.81 10 TRP B C 1
ATOM 1205 O O . TRP B 1 10 ? 24.575 9.799 21.399 1.00 13.33 10 TRP B O 1
ATOM 1216 N N . ALA B 1 11 ? 25.172 7.798 20.734 1.00 14.21 11 ALA B N 1
ATOM 1217 C CA . ALA B 1 11 ? 24.430 7.191 21.856 1.00 15.25 11 ALA B CA 1
ATOM 1218 C C . ALA B 1 11 ? 24.874 7.717 23.221 1.00 15.58 11 ALA B C 1
ATOM 1219 O O . ALA B 1 11 ? 26.065 7.806 23.517 1.00 19.01 11 ALA B O 1
ATOM 1221 N N . SER B 1 12 ? 23.906 7.960 24.089 1.00 15.94 12 SER B N 1
ATOM 1222 C CA . SER B 1 12 ? 24.186 8.396 25.443 1.00 16.98 12 SER B CA 1
ATOM 1223 C C . SER B 1 12 ? 24.941 7.334 26.226 1.00 18.15 12 SER B C 1
ATOM 1224 O O . SER B 1 12 ? 24.702 6.132 26.055 1.00 20.20 12 SER B O 1
ATOM 1227 N N . LYS B 1 13 ? 25.835 7.784 27.102 1.00 19.47 13 LYS B N 1
ATOM 1228 C CA . LYS B 1 13 ? 26.518 6.873 28.023 1.00 21.16 13 LYS B CA 1
ATOM 1229 C C . LYS B 1 13 ? 25.816 6.771 29.372 1.00 21.88 13 LYS B C 1
ATOM 1230 O O . LYS B 1 13 ? 26.306 6.174 30.301 1.00 23.43 13 LYS B O 1
ATOM 1236 N N . ASP B 1 14 ? 24.644 7.352 29.509 1.00 21.60 14 ASP B N 1
ATOM 1237 C CA . ASP B 1 14 ? 23.868 7.259 30.768 1.00 20.34 14 ASP B CA 1
ATOM 1238 C C . ASP B 1 14 ? 22.935 6.051 30.624 1.00 20.22 14 ASP B C 1
ATOM 1239 O O . ASP B 1 14 ? 22.001 6.023 29.797 1.00 20.58 14 ASP B O 1
ATOM 1244 N N . SER B 1 15 ? 23.116 5.026 31.456 1.00 21.21 15 SER B N 1
ATOM 1245 C CA . SER B 1 15 ? 22.256 3.839 31.349 1.00 21.53 15 SER B CA 1
ATOM 1246 C C . SER B 1 15 ? 20.761 4.124 31.493 1.00 19.96 15 SER B C 1
ATOM 1247 O O . SER B 1 15 ? 19.921 3.437 30.865 1.00 20.90 15 SER B O 1
ATOM 1250 N N . ALA B 1 16 ? 20.420 5.105 32.322 1.00 18.29 16 ALA B N 1
ATOM 1251 C CA . ALA B 1 16 ? 19.030 5.421 32.526 1.00 18.30 16 ALA B CA 1
ATOM 1252 C C . ALA B 1 16 ? 18.411 5.989 31.241 1.00 18.10 16 ALA B C 1
ATOM 1253 O O . ALA B 1 16 ? 17.217 5.898 31.079 1.00 18.89 16 ALA B O 1
ATOM 1255 N N . ALA B 1 17 ? 19.212 6.631 30.385 1.00 18.63 17 ALA B N 1
ATOM 1256 C CA . ALA B 1 17 ? 18.714 7.136 29.103 1.00 17.90 17 ALA B CA 1
ATOM 1257 C C . ALA B 1 17 ? 18.304 6.015 28.199 1.00 17.34 17 ALA B C 1
ATOM 1258 O O . ALA B 1 17 ? 17.469 6.310 27.386 1.00 19.64 17 ALA B O 1
ATOM 1260 N N . GLY B 1 18 ? 18.899 4.813 28.275 1.00 18.33 18 GLY B N 1
ATOM 1261 C CA . GLY B 1 18 ? 18.477 3.689 27.451 1.00 18.47 18 GLY B CA 1
ATOM 1262 C C . GLY B 1 18 ? 17.512 2.730 28.114 1.00 19.51 18 GLY B C 1
ATOM 1263 O O . GLY B 1 18 ? 17.134 1.734 27.508 1.00 23.09 18 GLY B O 1
ATOM 1264 N N . ALA B 1 19 ? 17.113 2.994 29.349 1.00 18.26 19 ALA B N 1
ATOM 1265 C CA . ALA B 1 19 ? 16.209 2.095 30.081 1.00 18.92 19 ALA B CA 1
ATOM 1266 C C . ALA B 1 19 ? 14.905 2.803 30.411 1.00 17.82 19 ALA B C 1
ATOM 1267 O O . ALA B 1 19 ? 14.900 3.956 30.655 1.00 17.40 19 ALA B O 1
ATOM 1269 N N . ALA B 1 20 ? 13.808 2.085 30.438 1.00 17.64 20 ALA B N 1
ATOM 1270 C CA . ALA B 1 20 ? 12.545 2.646 30.923 1.00 17.05 20 ALA B CA 1
ATOM 1271 C C . ALA B 1 20 ? 12.680 2.993 32.405 1.00 17.34 20 ALA B C 1
ATOM 1272 O O . ALA B 1 20 ? 13.113 2.172 33.220 1.00 20.70 20 ALA B O 1
ATOM 1274 N N . SER B 1 21 ? 12.282 4.195 32.772 1.00 16.75 21 SER B N 1
ATOM 1275 C CA . SER B 1 21 ? 12.516 4.682 34.107 1.00 17.86 21 SER B CA 1
ATOM 1276 C C . SER B 1 21 ? 11.229 5.093 34.802 1.00 17.00 21 SER B C 1
ATOM 1277 O O . SER B 1 21 ? 11.282 5.647 35.919 1.00 19.89 21 SER B O 1
ATOM 1280 N N . THR B 1 22 ? 10.090 4.887 34.131 1.00 16.98 22 THR B N 1
ATOM 1281 C CA . THR B 1 22 ? 8.770 5.143 34.665 1.00 16.60 22 THR B CA 1
ATOM 1282 C C . THR B 1 22 ? 7.821 4.050 34.199 1.00 16.39 22 THR B C 1
ATOM 1283 O O . THR B 1 22 ? 8.059 3.385 33.203 1.00 16.52 22 THR B O 1
ATOM 1287 N N . PRO B 1 23 ? 6.679 3.873 34.853 1.00 16.77 23 PRO B N 1
ATOM 1288 C CA . PRO B 1 23 ? 5.693 2.923 34.372 1.00 16.92 23 PRO B CA 1
ATOM 1289 C C . PRO B 1 23 ? 5.251 3.202 32.922 1.00 15.74 23 PRO B C 1
ATOM 1290 O O . PRO B 1 23 ? 5.125 2.229 32.169 1.00 16.75 23 PRO B O 1
ATOM 1294 N N . ASP B 1 24 ? 4.985 4.450 32.532 1.00 15.36 24 ASP B N 1
ATOM 1295 C CA . ASP B 1 24 ? 4.611 4.698 31.126 1.00 14.81 24 ASP B CA 1
ATOM 1296 C C . ASP B 1 24 ? 5.733 4.344 30.151 1.00 12.90 24 ASP B C 1
ATOM 1297 O O . ASP B 1 24 ? 5.470 3.819 29.034 1.00 14.32 24 ASP B O 1
ATOM 1302 N N . GLU B 1 25 ? 6.963 4.651 30.512 1.00 13.55 25 GLU B N 1
ATOM 1303 C CA . GLU B 1 25 ? 8.084 4.270 29.654 1.00 13.00 25 GLU B CA 1
ATOM 1304 C C . GLU B 1 25 ? 8.194 2.762 29.501 1.00 13.19 25 GLU B C 1
ATOM 1305 O O . GLU B 1 25 ? 8.481 2.244 28.449 1.00 12.95 25 GLU B O 1
ATOM 1311 N N . LYS B 1 26 ? 7.912 2.036 30.597 1.00 14.16 26 LYS B N 1
ATOM 1312 C CA . LYS B 1 26 ? 7.934 0.582 30.524 1.00 14.61 26 LYS B CA 1
ATOM 1313 C C . LYS B 1 26 ? 6.905 0.031 29.522 1.00 14.58 26 LYS B C 1
ATOM 1314 O O . LYS B 1 26 ? 7.163 -0.904 28.774 1.00 16.02 26 LYS B O 1
ATOM 1320 N N . ILE B 1 27 ? 5.709 0.590 29.525 1.00 13.77 27 ILE B N 1
ATOM 1321 C CA . ILE B 1 27 ? 4.678 0.171 28.575 1.00 14.83 27 ILE B CA 1
ATOM 1322 C C . ILE B 1 27 ? 5.126 0.447 27.151 1.00 13.34 27 ILE B C 1
ATOM 1323 O O . ILE B 1 27 ? 4.947 -0.378 26.259 1.00 14.59 27 ILE B O 1
ATOM 1328 N N . VAL B 1 28 ? 5.718 1.624 26.915 1.00 13.05 28 VAL B N 1
ATOM 1329 C CA . VAL B 1 28 ? 6.172 1.966 25.555 1.00 12.04 28 VAL B CA 1
ATOM 1330 C C . VAL B 1 28 ? 7.220 0.957 25.090 1.00 13.00 28 VAL B C 1
ATOM 1331 O O . VAL B 1 28 ? 7.163 0.522 23.931 1.00 12.99 28 VAL B O 1
ATOM 1335 N N . LEU B 1 29 ? 8.154 0.556 25.940 1.00 13.09 29 LEU B N 1
ATOM 1336 C CA . LEU B 1 29 ? 9.120 -0.455 25.521 1.00 14.63 29 LEU B CA 1
ATOM 1337 C C . LEU B 1 29 ? 8.491 -1.826 25.292 1.00 14.73 29 LEU B C 1
ATOM 1338 O O . LEU B 1 29 ? 8.918 -2.560 24.409 1.00 15.21 29 LEU B O 1
ATOM 1343 N N . GLU B 1 30 ? 7.471 -2.170 26.075 1.00 14.61 30 GLU B N 1
ATOM 1344 C CA . GLU B 1 30 ? 6.755 -3.397 25.793 1.00 15.51 30 GLU B CA 1
ATOM 1345 C C . GLU B 1 30 ? 6.105 -3.330 24.414 1.00 15.15 30 GLU B C 1
ATOM 1346 O O . GLU B 1 30 ? 6.092 -4.318 23.656 1.00 16.14 30 GLU B O 1
ATOM 1352 N N . PHE B 1 31 ? 5.532 -2.172 24.094 1.00 14.43 31 PHE B N 1
ATOM 1353 C CA . PHE B 1 31 ? 4.905 -1.984 22.785 1.00 14.26 31 PHE B CA 1
ATOM 1354 C C . PHE B 1 31 ? 5.942 -2.066 21.669 1.00 13.57 31 PHE B C 1
ATOM 1355 O O . PHE B 1 31 ? 5.715 -2.724 20.654 1.00 13.84 31 PHE B O 1
ATOM 1363 N N . MET B 1 32 ? 7.118 -1.500 21.878 1.00 13.42 32 MET B N 1
ATOM 1364 C CA . MET B 1 32 ? 8.188 -1.615 20.895 1.00 14.24 32 MET B CA 1
ATOM 1365 C C . MET B 1 32 ? 8.550 -3.079 20.650 1.00 14.09 32 MET B C 1
ATOM 1366 O O . MET B 1 32 ? 8.719 -3.507 19.520 1.00 15.41 32 MET B O 1
ATOM 1371 N N . ASP B 1 33 ? 8.628 -3.877 21.732 1.00 15.79 33 ASP B N 1
ATOM 1372 C CA . ASP B 1 33 ? 8.919 -5.305 21.588 1.00 17.06 33 ASP B CA 1
ATOM 1373 C C . ASP B 1 33 ? 7.807 -6.005 20.776 1.00 16.75 33 ASP B C 1
ATOM 1374 O O . ASP B 1 33 ? 8.059 -6.929 20.006 1.00 19.32 33 ASP B O 1
ATOM 1379 N N . ALA B 1 34 ? 6.564 -5.598 20.974 1.00 14.64 34 ALA B N 1
ATOM 1380 C CA . ALA B 1 34 ? 5.416 -6.220 20.294 1.00 15.20 34 ALA B CA 1
ATOM 1381 C C . ALA B 1 34 ? 5.344 -5.908 18.798 1.00 15.62 34 ALA B C 1
ATOM 1382 O O . ALA B 1 34 ? 4.706 -6.636 18.057 1.00 16.76 34 ALA B O 1
ATOM 1384 N N . LEU B 1 35 ? 5.965 -4.811 18.354 1.00 14.80 35 LEU B N 1
ATOM 1385 C CA . LEU B 1 35 ? 5.880 -4.419 16.936 1.00 14.26 35 LEU B CA 1
ATOM 1386 C C . LEU B 1 35 ? 6.308 -5.517 16.002 1.00 14.13 35 LEU B C 1
ATOM 1387 O O . LEU B 1 35 ? 5.782 -5.624 14.891 1.00 14.18 35 LEU B O 1
ATOM 1392 N N . THR B 1 36 ? 7.289 -6.330 16.410 1.00 14.79 36 THR B N 1
ATOM 1393 C CA . THR B 1 36 ? 7.819 -7.399 15.549 1.00 15.59 36 THR B CA 1
ATOM 1394 C C . THR B 1 36 ? 6.815 -8.541 15.355 1.00 15.31 36 THR B 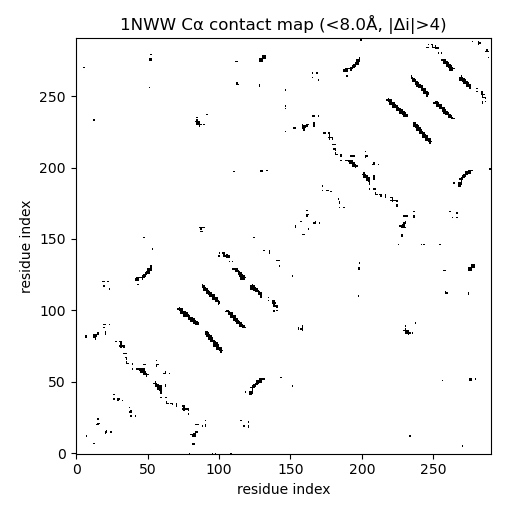C 1
ATOM 1395 O O . THR B 1 36 ? 7.047 -9.433 14.555 1.00 15.95 36 THR B O 1
ATOM 1399 N N . SER B 1 37 ? 5.698 -8.503 16.052 1.00 14.63 37 SER B N 1
ATOM 1400 C CA . SER B 1 37 ? 4.644 -9.455 15.814 1.00 15.14 37 SER B CA 1
ATOM 1401 C C . SER B 1 37 ? 3.967 -9.206 14.475 1.00 14.76 37 SER B C 1
ATOM 1402 O O . SER B 1 37 ? 3.284 -10.095 13.967 1.00 16.84 37 SER B O 1
ATOM 1405 N N . ASN B 1 38 ? 4.036 -7.977 13.938 1.00 14.31 38 ASN B N 1
ATOM 1406 C CA . ASN B 1 38 ? 3.363 -7.638 12.681 1.00 14.47 38 ASN B CA 1
ATOM 1407 C C . ASN B 1 38 ? 1.864 -7.926 12.749 1.00 15.05 38 ASN B C 1
ATOM 1408 O O . ASN B 1 38 ? 1.203 -8.270 11.750 1.00 16.92 38 ASN B O 1
ATOM 1413 N N . ASP B 1 39 ? 1.293 -7.778 13.943 1.00 15.37 39 ASP B N 1
ATOM 1414 C CA . ASP B 1 39 ? -0.086 -8.217 14.189 1.00 16.46 39 ASP B CA 1
ATOM 1415 C C . ASP B 1 39 ? -0.938 -7.064 14.690 1.00 15.77 39 ASP B C 1
ATOM 1416 O O . ASP B 1 39 ? -0.877 -6.705 15.878 1.00 16.04 39 ASP B O 1
ATOM 1421 N N . ALA B 1 40 ? -1.726 -6.468 13.797 1.00 16.00 40 ALA B N 1
ATOM 1422 C CA . ALA B 1 40 ? -2.516 -5.308 14.124 1.00 16.04 40 ALA B CA 1
ATOM 1423 C C . ALA B 1 40 ? -3.524 -5.572 15.240 1.00 16.26 40 ALA B C 1
ATOM 1424 O O . ALA B 1 40 ? -3.782 -4.712 16.092 1.00 17.50 40 ALA B O 1
ATOM 1426 N N . ALA B 1 41 ? -4.094 -6.769 15.254 1.00 18.39 41 ALA B N 1
ATOM 1427 C CA . ALA B 1 41 ? -5.028 -7.126 16.326 1.00 19.34 41 ALA B CA 1
ATOM 1428 C C . ALA B 1 41 ? -4.354 -7.203 17.676 1.00 19.24 41 ALA B C 1
ATOM 1429 O O . ALA B 1 41 ? -4.964 -6.842 18.690 1.00 23.08 41 ALA B O 1
ATOM 1431 N N . LYS B 1 42 ? -3.133 -7.687 17.756 1.00 20.44 42 LYS B N 1
ATOM 1432 C CA . LYS B 1 42 ? -2.401 -7.718 19.018 1.00 20.97 42 LYS B CA 1
ATOM 1433 C C . LYS B 1 42 ? -2.022 -6.290 19.443 1.00 20.08 42 LYS B C 1
ATOM 1434 O O . LYS B 1 42 ? -2.152 -5.895 20.598 1.00 20.95 42 LYS B O 1
ATOM 1440 N N . LEU B 1 43 ? -1.507 -5.526 18.490 1.00 18.36 43 LEU B N 1
ATOM 1441 C CA . LEU B 1 43 ? -1.004 -4.212 18.801 1.00 17.18 43 LEU B CA 1
ATOM 1442 C C . LEU B 1 43 ? -2.116 -3.245 19.193 1.00 15.42 43 LEU B C 1
ATOM 1443 O O . LEU B 1 43 ? -1.904 -2.367 20.040 1.00 15.70 43 LEU B O 1
ATOM 1448 N N . ILE B 1 44 ? -3.307 -3.395 18.621 1.00 14.72 44 ILE B N 1
ATOM 1449 C CA . ILE B 1 44 ? -4.374 -2.443 18.908 1.00 15.07 44 ILE B CA 1
ATOM 1450 C C . ILE B 1 44 ? -4.808 -2.472 20.384 1.00 15.85 44 ILE B C 1
ATOM 1451 O O . ILE B 1 44 ? -5.354 -1.489 20.881 1.00 16.14 44 ILE B O 1
ATOM 1456 N N . GLU B 1 45 ? -4.532 -3.564 21.090 1.00 16.13 45 GLU B N 1
ATOM 1457 C CA . GLU B 1 45 ? -4.876 -3.661 22.479 1.00 17.06 45 GLU B CA 1
ATOM 1458 C C . GLU B 1 45 ? -4.155 -2.659 23.348 1.00 16.29 45 GLU B C 1
ATOM 1459 O O . GLU B 1 45 ? -4.613 -2.362 24.438 1.00 17.51 45 GLU B O 1
ATOM 1465 N N . TYR B 1 46 ? -3.043 -2.096 22.876 1.00 15.23 46 TYR B N 1
ATOM 1466 C CA . TYR B 1 46 ? -2.309 -1.081 23.624 1.00 14.55 46 TYR B CA 1
ATOM 1467 C C . TYR B 1 46 ? -2.979 0.292 23.559 1.00 14.06 46 TYR B C 1
ATOM 1468 O O . TYR B 1 46 ? -2.534 1.224 24.238 1.00 15.94 46 TYR B O 1
ATOM 1477 N N . PHE B 1 47 ? -3.951 0.484 22.679 1.00 14.27 47 PHE B N 1
ATOM 1478 C CA . PHE B 1 47 ? -4.587 1.757 22.379 1.00 13.39 47 PHE B CA 1
ATOM 1479 C C . PHE B 1 47 ? -5.906 2.002 23.076 1.00 14.80 47 PHE B C 1
ATOM 1480 O O . PHE B 1 47 ? -6.742 1.115 23.166 1.00 16.13 47 PHE B O 1
ATOM 1488 N N . ALA B 1 48 ? -6.096 3.237 23.515 1.00 14.58 48 ALA B N 1
ATOM 1489 C CA . ALA B 1 48 ? -7.397 3.705 24.001 1.00 14.91 48 ALA B CA 1
ATOM 1490 C C . ALA B 1 48 ? -8.330 3.837 22.817 1.00 14.40 48 ALA B C 1
ATOM 1491 O O . ALA B 1 48 ? -7.910 3.956 21.647 1.00 14.98 48 ALA B O 1
ATOM 1493 N N . GLU B 1 49 ? -9.623 3.901 23.117 1.00 15.67 49 GLU B N 1
ATOM 1494 C CA . GLU B 1 49 ? -10.599 4.125 22.053 1.00 17.09 49 GLU B CA 1
ATOM 1495 C C . GLU B 1 49 ? -10.434 5.473 21.371 1.00 16.15 49 GLU B C 1
ATOM 1496 O O . GLU B 1 49 ? -10.498 5.591 20.138 1.00 17.11 49 GLU B O 1
ATOM 1502 N N . ASP B 1 50 ? -10.173 6.504 22.167 1.00 15.21 50 ASP B N 1
ATOM 1503 C CA . ASP B 1 50 ? -9.969 7.871 21.661 1.00 15.05 50 ASP B CA 1
ATOM 1504 C C . ASP B 1 50 ? -8.432 7.992 21.574 1.00 14.98 50 ASP B C 1
ATOM 1505 O O . ASP B 1 50 ? -7.732 8.029 22.589 1.00 15.40 50 ASP B O 1
ATOM 1510 N N . THR B 1 51 ? -7.920 7.962 20.349 1.00 13.09 51 THR B N 1
ATOM 1511 C CA . THR B 1 51 ? -6.491 7.882 20.126 1.00 13.15 51 THR B CA 1
ATOM 1512 C C . THR B 1 51 ? -6.168 8.412 18.738 1.00 12.55 51 THR B C 1
ATOM 1513 O O . THR B 1 51 ? -7.036 8.754 17.948 1.00 13.38 51 THR B O 1
ATOM 1517 N N . MET B 1 52 ? -4.875 8.493 18.444 1.00 11.55 52 MET B N 1
ATOM 1518 C CA . MET B 1 52 ? -4.436 8.833 17.096 1.00 11.86 52 MET B CA 1
ATOM 1519 C C . MET B 1 52 ? -3.043 8.254 16.860 1.00 10.89 52 MET B C 1
ATOM 1520 O O . MET B 1 52 ? -2.303 7.975 17.797 1.00 12.14 52 MET B O 1
ATOM 1525 N N . TYR B 1 53 ? -2.760 8.002 15.587 1.00 10.63 53 TYR B N 1
ATOM 1526 C CA . TYR B 1 53 ? -1.477 7.479 15.122 1.00 9.33 53 TYR B CA 1
ATOM 1527 C C . TYR B 1 53 ? -1.079 8.213 13.863 1.00 9.20 53 TYR B C 1
ATOM 1528 O O . TYR B 1 53 ? -1.883 8.308 12.932 1.00 10.57 53 TYR B O 1
ATOM 1537 N N . GLN B 1 54 ? 0.171 8.667 13.796 1.00 8.94 54 GLN B N 1
ATOM 1538 C CA . GLN B 1 54 ? 0.652 9.214 12.554 1.00 9.16 54 GLN B CA 1
ATOM 1539 C C . GLN B 1 54 ? 2.119 8.887 12.349 1.00 8.80 54 GLN B C 1
ATOM 1540 O O . GLN B 1 54 ? 2.967 9.206 13.183 1.00 9.36 54 GLN B O 1
ATOM 1546 N N . ASN B 1 55 ? 2.423 8.308 11.189 1.00 8.34 55 ASN B N 1
ATOM 1547 C CA . ASN B 1 55 ? 3.781 8.342 10.604 1.00 8.32 55 ASN B CA 1
ATOM 1548 C C . ASN B 1 55 ? 3.848 9.680 9.902 1.00 7.92 55 ASN B C 1
ATOM 1549 O O . ASN B 1 55 ? 3.094 9.919 8.954 1.00 8.56 55 ASN B O 1
ATOM 1554 N N . MET B 1 56 ? 4.640 10.613 10.409 1.00 7.26 56 MET B N 1
ATOM 1555 C CA . MET B 1 56 ? 4.533 12.017 10.038 1.00 7.72 56 MET B CA 1
ATOM 1556 C C . MET B 1 56 ? 4.658 12.324 8.569 1.00 7.82 56 MET B C 1
ATOM 1557 O O . MET B 1 56 ? 4.069 13.356 8.169 1.00 9.08 56 MET B O 1
ATOM 1562 N N . PRO B 1 57 ? 5.340 11.547 7.721 1.00 7.59 57 PRO B N 1
ATOM 1563 C CA . PRO B 1 57 ? 5.273 11.815 6.280 1.00 7.95 57 PRO B CA 1
ATOM 1564 C C . PRO B 1 57 ? 3.908 11.564 5.630 1.00 8.89 57 PRO B C 1
ATOM 1565 O O . PRO B 1 57 ? 3.780 11.909 4.457 1.00 10.67 57 PRO B O 1
ATOM 1569 N N . LEU B 1 58 ? 2.976 10.949 6.333 1.00 9.01 58 LEU B N 1
ATOM 1570 C CA . LEU B 1 58 ? 1.716 10.487 5.769 1.00 9.85 58 LEU B CA 1
ATOM 1571 C C . LEU B 1 58 ? 0.570 10.973 6.663 1.00 10.19 58 LEU B C 1
ATOM 1572 O O . LEU B 1 58 ? 0.770 11.434 7.778 1.00 9.82 58 LEU B O 1
ATOM 1577 N N . PRO B 1 59 ? -0.671 10.913 6.168 1.00 10.89 59 PRO B N 1
ATOM 1578 C CA . PRO B 1 59 ? -1.768 11.465 6.954 1.00 10.93 59 PRO B CA 1
ATOM 1579 C C . PRO B 1 59 ? -2.043 10.761 8.271 1.00 10.63 59 PRO B C 1
ATOM 1580 O O . PRO B 1 59 ? -1.813 9.558 8.365 1.00 11.78 59 PRO B O 1
ATOM 1584 N N . PRO B 1 60 ? -2.587 11.452 9.257 1.00 10.34 60 PRO B N 1
ATOM 1585 C CA . PRO B 1 60 ? -2.895 10.829 10.537 1.00 10.72 60 PRO B CA 1
ATOM 1586 C C . PRO B 1 60 ? -4.135 9.941 10.464 1.00 10.48 60 PRO B C 1
ATOM 1587 O O . PRO B 1 60 ? -5.002 10.119 9.627 1.00 12.62 60 PRO B O 1
ATOM 1591 N N . ALA B 1 61 ? -4.213 9.034 11.418 1.00 10.79 61 ALA B N 1
ATOM 1592 C CA . ALA B 1 61 ? -5.397 8.245 11.695 1.00 11.59 61 ALA B CA 1
ATOM 1593 C C . ALA B 1 61 ? -5.954 8.665 13.044 1.00 12.00 61 ALA B C 1
ATOM 1594 O O . ALA B 1 61 ? -5.234 8.626 14.045 1.00 12.78 61 ALA B O 1
ATOM 1596 N N . TYR B 1 62 ? -7.244 8.990 13.084 1.00 12.20 62 TYR B N 1
ATOM 1597 C CA . TYR B 1 62 ? -7.926 9.364 14.329 1.00 12.59 62 TYR B CA 1
ATOM 1598 C C . TYR B 1 62 ? -8.991 8.324 14.736 1.00 11.88 62 TYR B C 1
ATOM 1599 O O . TYR B 1 62 ? -9.832 7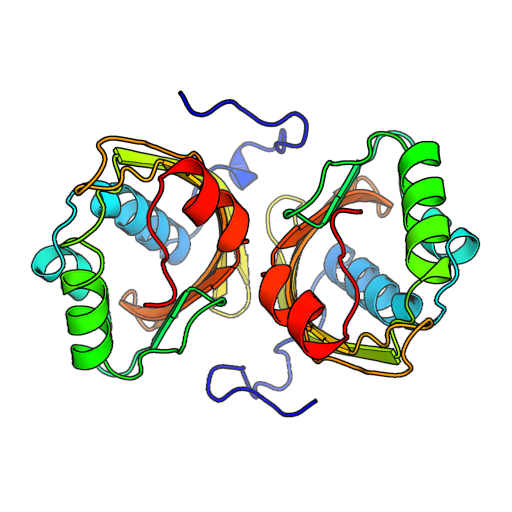.892 13.881 1.00 13.87 62 TYR B O 1
ATOM 1608 N N . GLY B 1 63 ? -8.892 7.912 15.997 1.00 13.07 63 GLY B N 1
ATOM 1609 C CA . GLY B 1 63 ? -9.790 6.895 16.558 1.00 13.22 63 GLY B CA 1
ATOM 1610 C C . GLY B 1 63 ? -9.221 5.500 16.417 1.00 13.12 63 GLY B C 1
ATOM 1611 O O . GLY B 1 63 ? -8.493 5.207 15.450 1.00 13.39 63 GLY B O 1
ATOM 1612 N N . ARG B 1 64 ? -9.542 4.608 17.359 1.00 13.46 64 ARG B N 1
ATOM 1613 C CA . ARG B 1 64 ? -8.904 3.319 17.417 1.00 14.29 64 ARG B CA 1
ATOM 1614 C C . ARG B 1 64 ? -9.147 2.497 16.176 1.00 14.00 64 ARG B C 1
ATOM 1615 O O . ARG B 1 64 ? -8.235 1.828 15.722 1.00 14.30 64 ARG B O 1
ATOM 1623 N N . ASP B 1 65 ? -10.340 2.540 15.590 1.00 14.34 65 ASP B N 1
ATOM 1624 C CA . ASP B 1 65 ? -10.547 1.734 14.377 1.00 15.20 65 ASP B CA 1
ATOM 1625 C C . ASP B 1 65 ? -9.655 2.171 13.216 1.00 14.45 65 ASP B C 1
ATOM 1626 O O . ASP B 1 65 ? -9.127 1.331 12.538 1.00 14.85 65 ASP B O 1
ATOM 1631 N N . ALA B 1 66 ? -9.581 3.468 12.966 1.00 14.94 66 ALA B N 1
ATOM 1632 C CA . ALA B 1 66 ? -8.676 3.972 11.923 1.00 13.86 66 ALA B CA 1
ATOM 1633 C C . ALA B 1 66 ? -7.235 3.578 12.168 1.00 12.74 66 ALA B C 1
ATOM 1634 O O . ALA B 1 66 ? -6.510 3.250 11.214 1.00 13.28 66 ALA B O 1
ATOM 1636 N N . VAL B 1 67 ? -6.821 3.621 13.411 1.00 12.42 67 VAL B N 1
ATOM 1637 C CA . VAL B 1 67 ? -5.465 3.189 13.770 1.00 12.12 67 VAL B CA 1
ATOM 1638 C C . VAL B 1 67 ? -5.274 1.721 13.403 1.00 11.71 67 VAL B C 1
ATOM 1639 O O . VAL B 1 67 ? -4.294 1.371 12.770 1.00 12.16 67 VAL B O 1
ATOM 1643 N N . GLU B 1 68 ? -6.229 0.880 13.817 1.00 12.13 68 GLU B N 1
ATOM 1644 C CA . GLU B 1 68 ? -6.136 -0.533 13.512 1.00 12.81 68 GLU B CA 1
ATOM 1645 C C . GLU B 1 68 ? -6.078 -0.796 12.012 1.00 12.56 68 GLU B C 1
ATOM 1646 O O . GLU B 1 68 ? -5.277 -1.623 11.541 1.00 13.43 68 GLU B O 1
ATOM 1652 N N . GLN B 1 69 ? -6.889 -0.079 11.265 1.00 12.65 69 GLN B N 1
ATOM 1653 C CA . GLN B 1 69 ? -6.959 -0.288 9.832 1.00 13.23 69 GLN B CA 1
ATOM 1654 C C . GLN B 1 69 ? -5.660 0.132 9.151 1.00 12.49 69 GLN B C 1
ATOM 1655 O O . GLN B 1 69 ? -5.227 -0.480 8.178 1.00 13.25 69 GLN B O 1
ATOM 1661 N N . THR B 1 70 ? -5.016 1.154 9.699 1.00 11.90 70 THR B N 1
ATOM 1662 C CA . THR B 1 70 ? -3.726 1.611 9.192 1.00 12.66 70 THR B CA 1
ATOM 1663 C C . THR B 1 70 ? -2.658 0.557 9.454 1.00 12.49 70 THR B C 1
ATOM 1664 O O . THR B 1 70 ? -1.874 0.216 8.566 1.00 13.49 70 THR B O 1
ATOM 1668 N N . LEU B 1 71 ? -2.596 0.050 10.676 1.00 12.43 71 LEU B N 1
ATOM 1669 C CA . LEU B 1 71 ? -1.614 -0.957 11.018 1.00 13.26 71 LEU B CA 1
ATOM 1670 C C . LEU B 1 71 ? -1.842 -2.206 10.164 1.00 12.81 71 LEU B C 1
ATOM 1671 O O . LEU B 1 71 ? -0.891 -2.817 9.696 1.00 13.80 71 LEU B O 1
ATOM 1676 N N . ALA B 1 72 ? -3.094 -2.596 9.956 1.00 13.00 72 ALA B N 1
ATOM 1677 C CA . ALA B 1 72 ? -3.387 -3.783 9.139 1.00 13.14 72 ALA B CA 1
ATOM 1678 C C . ALA B 1 72 ? -2.863 -3.591 7.720 1.00 12.64 72 ALA B C 1
ATOM 1679 O O . ALA B 1 72 ? -2.307 -4.518 7.111 1.00 13.16 72 ALA B O 1
ATOM 1681 N N . GLY B 1 73 ? -3.013 -2.409 7.173 1.00 12.68 73 GLY B N 1
ATOM 1682 C CA . GLY B 1 73 ? -2.468 -2.112 5.851 1.00 13.05 73 GLY B CA 1
ATOM 1683 C C . GLY B 1 73 ? -0.944 -2.131 5.865 1.00 12.65 73 GLY B C 1
ATOM 1684 O O . GLY B 1 73 ? -0.324 -2.720 4.991 1.00 13.62 73 GLY B O 1
ATOM 1685 N N . LEU B 1 74 ? -0.348 -1.489 6.895 1.00 12.92 74 LEU B N 1
ATOM 1686 C CA A LEU B 1 74 ? 1.108 -1.508 6.986 0.50 12.75 74 LEU B CA 1
ATOM 1687 C CA B LEU B 1 74 ? 1.098 -1.513 6.986 0.50 12.98 74 LEU B CA 1
ATOM 1688 C C . LEU B 1 74 ? 1.692 -2.888 6.974 1.00 11.95 74 LEU B C 1
ATOM 1689 O O . LEU B 1 74 ? 2.670 -3.149 6.241 1.00 12.07 74 LEU B O 1
ATOM 1698 N N . PHE B 1 75 ? 1.107 -3.778 7.748 1.00 12.36 75 PHE B N 1
ATOM 1699 C CA . PHE B 1 75 ? 1.652 -5.110 7.872 1.00 12.68 75 PHE B CA 1
ATOM 1700 C C . PHE B 1 75 ? 1.304 -5.989 6.686 1.00 12.47 75 PHE B C 1
ATOM 1701 O O . PHE B 1 75 ? 1.772 -7.129 6.597 1.00 13.71 75 PHE B O 1
ATOM 1709 N N . THR B 1 76 ? 0.505 -5.485 5.739 1.00 12.20 76 THR B N 1
ATOM 1710 C CA . THR B 1 76 ? 0.303 -6.173 4.462 1.00 12.06 76 THR B CA 1
ATOM 1711 C C . THR B 1 76 ? 1.469 -5.926 3.525 1.00 12.17 76 THR B C 1
ATOM 1712 O O . THR B 1 76 ? 1.736 -6.742 2.647 1.00 12.01 76 THR B O 1
ATOM 1716 N N . VAL B 1 77 ? 2.191 -4.817 3.710 1.00 11.29 77 VAL B N 1
ATOM 1717 C CA . VAL B 1 77 ? 3.273 -4.448 2.819 1.00 12.26 77 VAL B CA 1
ATOM 1718 C C . VAL B 1 77 ? 4.661 -4.575 3.425 1.00 11.56 77 VAL B C 1
ATOM 1719 O O . VAL B 1 77 ? 5.633 -4.716 2.674 1.00 13.39 77 VAL B O 1
ATOM 1723 N N . MET B 1 78 ? 4.779 -4.517 4.752 1.00 11.12 78 MET B N 1
ATOM 1724 C CA A MET B 1 78 ? 6.091 -4.653 5.340 0.50 12.18 78 MET B CA 1
ATOM 1725 C CA B MET B 1 78 ? 6.159 -4.535 5.329 0.50 11.51 78 MET B CA 1
ATOM 1726 C C . MET B 1 78 ? 6.072 -5.411 6.631 1.00 12.14 78 MET B C 1
ATOM 1727 O O . MET B 1 78 ? 5.016 -5.581 7.270 1.00 12.58 78 MET B O 1
ATOM 1736 N N . SER B 1 79 ? 7.235 -5.968 6.974 1.00 11.55 79 SER B N 1
ATOM 1737 C CA . SER B 1 79 ? 7.513 -6.580 8.261 1.00 11.81 79 SER B CA 1
ATOM 1738 C C . SER B 1 79 ? 8.437 -5.675 9.038 1.00 11.38 79 SER B C 1
ATOM 1739 O O . SER B 1 79 ? 9.415 -5.194 8.495 1.00 11.96 79 SER B O 1
ATOM 1742 N N . ILE B 1 80 ? 8.133 -5.506 10.319 1.00 11.62 80 ILE B N 1
ATOM 1743 C CA . ILE B 1 80 ? 9.070 -4.890 11.255 1.00 11.84 80 ILE B CA 1
ATOM 1744 C C . ILE B 1 80 ? 9.910 -6.077 11.807 1.00 12.11 80 ILE B C 1
ATOM 1745 O O . ILE B 1 80 ? 9.428 -6.894 12.580 1.00 14.47 80 ILE B O 1
ATOM 1750 N N . ASP B 1 81 ? 11.125 -6.185 11.318 1.00 12.90 81 ASP B N 1
ATOM 1751 C CA . ASP B 1 81 ? 11.995 -7.308 11.664 1.00 14.03 81 ASP B CA 1
ATOM 1752 C C . ASP B 1 81 ? 12.738 -7.107 12.955 1.00 14.36 81 ASP B C 1
ATOM 1753 O O . ASP B 1 81 ? 13.182 -8.111 13.538 1.00 17.40 81 ASP B O 1
ATOM 1758 N N . ALA B 1 82 ? 12.935 -5.864 13.419 1.00 14.00 82 ALA B N 1
ATOM 1759 C CA . ALA B 1 82 ? 13.685 -5.606 14.649 1.00 14.76 82 ALA B CA 1
ATOM 1760 C C . ALA B 1 82 ? 13.433 -4.147 15.025 1.00 14.06 82 ALA B C 1
ATOM 1761 O O . ALA B 1 82 ? 13.149 -3.298 14.175 1.00 14.10 82 ALA B O 1
ATOM 1763 N N . VAL B 1 83 ? 13.505 -3.883 16.317 1.00 14.65 83 VAL B N 1
ATOM 1764 C CA . VAL B 1 83 ? 13.401 -2.543 16.853 1.00 14.86 83 VAL B CA 1
ATOM 1765 C C . VAL B 1 83 ? 14.454 -2.408 17.944 1.00 14.03 83 VAL B C 1
ATOM 1766 O O . VAL B 1 83 ? 14.585 -3.300 18.806 1.00 17.49 83 VAL B O 1
ATOM 1770 N N . GLU B 1 84 ? 15.266 -1.350 17.883 1.00 13.52 84 GLU B N 1
ATOM 1771 C CA . GLU B 1 84 ? 16.188 -1.024 18.956 1.00 13.40 84 GLU B CA 1
ATOM 1772 C C . GLU B 1 84 ? 15.955 0.401 19.397 1.00 12.16 84 GLU B C 1
ATOM 1773 O O . GLU B 1 84 ? 15.988 1.322 18.552 1.00 13.03 84 GLU B O 1
ATOM 1779 N N . THR B 1 85 ? 15.689 0.595 20.684 1.00 11.77 85 THR B N 1
ATOM 1780 C CA . THR B 1 85 ? 15.458 1.928 21.223 1.00 11.48 85 THR B CA 1
ATOM 1781 C C . THR B 1 85 ? 16.719 2.359 21.955 1.00 10.79 85 THR B C 1
ATOM 1782 O O . THR B 1 85 ? 17.073 1.764 22.970 1.00 12.98 85 THR B O 1
ATOM 1786 N N . PHE B 1 86 ? 17.385 3.364 21.446 1.00 10.11 86 PHE B N 1
ATOM 1787 C CA . PHE B 1 86 ? 18.610 3.881 22.062 1.00 10.01 86 PHE B CA 1
ATOM 1788 C C . PHE B 1 86 ? 18.332 4.738 23.269 1.00 10.02 86 PHE B C 1
ATOM 1789 O O . PHE B 1 86 ? 19.043 4.687 24.281 1.00 11.59 86 PHE B O 1
ATOM 1797 N N . HIS B 1 87 ? 17.326 5.598 23.152 1.00 9.45 87 HIS B N 1
ATOM 1798 C CA . HIS B 1 87 ? 17.008 6.587 24.167 1.00 9.95 87 HIS B CA 1
ATOM 1799 C C . HIS B 1 87 ? 15.511 6.626 24.418 1.00 9.13 87 HIS B C 1
ATOM 1800 O O . HIS B 1 87 ? 14.722 6.549 23.467 1.00 9.86 87 HIS B O 1
ATOM 1807 N N . ILE B 1 88 ? 15.131 6.730 25.686 1.00 10.38 88 ILE B N 1
ATOM 1808 C CA . ILE B 1 88 ? 13.773 6.904 26.076 1.00 10.02 88 ILE B CA 1
ATOM 1809 C C . ILE B 1 88 ? 13.709 7.892 27.217 1.00 10.57 88 ILE B C 1
ATOM 1810 O O . ILE B 1 88 ? 14.565 7.868 28.087 1.00 12.00 88 ILE B O 1
ATOM 1815 N N . GLY B 1 89 ? 12.735 8.777 27.185 1.00 11.18 89 GLY B N 1
ATOM 1816 C CA . GLY B 1 89 ? 12.556 9.725 28.250 1.00 11.90 89 GLY B CA 1
ATOM 1817 C C . GLY B 1 89 ? 11.163 10.220 28.262 1.00 12.59 89 GLY B C 1
ATOM 1818 O O . GLY B 1 89 ? 10.342 9.867 27.390 1.00 14.31 89 GLY B O 1
ATOM 1819 N N . SER B 1 90 ? 10.819 11.035 29.244 1.00 13.23 90 SER B N 1
ATOM 1820 C CA . SER B 1 90 ? 9.416 11.466 29.303 1.00 14.89 90 SER B CA 1
ATOM 1821 C C . SER B 1 90 ? 9.223 12.669 30.153 1.00 16.45 90 SER B C 1
ATOM 1822 O O . SER B 1 90 ? 10.003 12.918 31.058 1.00 16.26 90 SER B O 1
ATOM 1825 N N . SER B 1 91 ? 8.177 13.441 29.834 1.00 17.03 91 SER B N 1
ATOM 1826 C CA . SER B 1 91 ? 7.706 14.584 30.662 1.00 18.27 91 SER B CA 1
ATOM 1827 C C . SER B 1 91 ? 6.277 14.919 30.260 1.00 19.15 91 SER B C 1
ATOM 1828 O O . SER B 1 91 ? 5.883 14.782 29.102 1.00 19.59 91 SER B O 1
ATOM 1831 N N . ASN B 1 92 ? 5.497 15.444 31.207 1.00 21.31 92 ASN B N 1
ATOM 1832 C CA . ASN B 1 92 ? 4.178 15.981 30.953 1.00 22.16 92 ASN B CA 1
ATOM 1833 C C . ASN B 1 92 ? 3.248 15.059 30.222 1.00 20.84 92 ASN B C 1
ATOM 1834 O O . ASN B 1 92 ? 2.460 15.506 29.385 1.00 24.66 92 ASN B O 1
ATOM 1839 N N . GLY B 1 93 ? 3.345 13.788 30.512 1.00 19.49 93 GLY B N 1
ATOM 1840 C CA . GLY B 1 93 ? 2.444 12.847 29.935 1.00 19.90 93 GLY B CA 1
ATOM 1841 C C . GLY B 1 93 ? 2.871 12.392 28.554 1.00 18.66 93 GLY B C 1
ATOM 1842 O O . GLY B 1 93 ? 2.117 11.568 27.969 1.00 20.66 93 GLY B O 1
ATOM 1843 N N . LEU B 1 94 ? 4.099 12.773 28.093 1.00 16.75 94 LEU B N 1
ATOM 1844 C CA . LEU B 1 94 ? 4.642 12.310 26.810 1.00 13.25 94 LEU B CA 1
ATOM 1845 C C . LEU B 1 94 ? 5.956 11.541 27.012 1.00 13.14 94 LEU B C 1
ATOM 1846 O O . LEU B 1 94 ? 6.840 11.977 27.739 1.00 14.92 94 LEU B O 1
ATOM 1851 N N . VAL B 1 95 ? 6.024 10.407 26.327 1.00 11.93 95 VAL B N 1
ATOM 1852 C CA . VAL B 1 95 ? 7.199 9.590 26.246 1.00 11.57 95 VAL B CA 1
ATOM 1853 C C . VAL B 1 95 ? 7.828 9.765 24.857 1.00 10.68 95 VAL B C 1
ATOM 1854 O O . VAL B 1 95 ? 7.125 9.699 23.852 1.00 11.26 95 VAL B O 1
ATOM 1858 N N . TYR B 1 96 ? 9.139 9.893 24.834 1.00 10.12 96 TYR B N 1
ATOM 1859 C CA . TYR B 1 96 ? 9.871 10.050 23.587 1.00 9.82 96 TYR B CA 1
ATOM 1860 C C . TYR B 1 96 ? 10.823 8.854 23.427 1.00 9.90 96 TYR B C 1
ATOM 1861 O O . TYR B 1 96 ? 11.461 8.442 24.397 1.00 10.66 96 TYR B O 1
ATOM 1870 N N . THR B 1 97 ? 10.957 8.323 22.190 1.00 9.55 97 THR B N 1
ATOM 1871 C CA . THR B 1 97 ? 11.845 7.209 21.893 1.00 10.80 97 THR B CA 1
ATOM 1872 C C . THR B 1 97 ? 12.725 7.529 20.702 1.00 8.85 97 THR B C 1
ATOM 1873 O O . THR B 1 97 ? 12.147 7.828 19.629 1.00 10.74 97 THR B O 1
ATOM 1877 N N . GLU B 1 98 ? 14.036 7.375 20.791 1.00 7.92 98 GLU B N 1
ATOM 1878 C CA . GLU B 1 98 ? 14.930 7.464 19.648 1.00 7.65 98 GLU B CA 1
ATOM 1879 C C . GLU B 1 98 ? 15.345 6.061 19.289 1.00 8.03 98 GLU B C 1
ATOM 1880 O O . GLU B 1 98 ? 15.910 5.364 20.145 1.00 8.83 98 GLU B O 1
ATOM 1886 N N . ARG B 1 99 ? 15.024 5.624 18.064 1.00 7.54 99 ARG B N 1
ATOM 1887 C CA . ARG B 1 99 ? 15.133 4.222 17.704 1.00 8.48 99 ARG B CA 1
ATOM 1888 C C . ARG B 1 99 ? 15.582 3.998 16.299 1.00 8.31 99 ARG B C 1
ATOM 188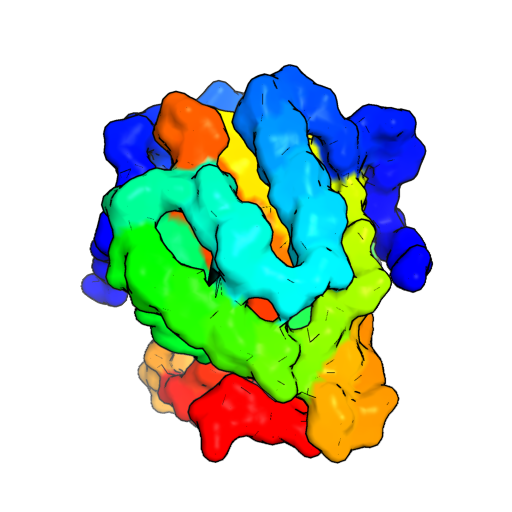9 O O . ARG B 1 99 ? 15.623 4.910 15.485 1.00 8.26 99 ARG B O 1
ATOM 1897 N N . VAL B 1 100 ? 15.892 2.732 16.008 1.00 8.51 100 VAL B N 1
ATOM 1898 C CA . VAL B 1 100 ? 15.937 2.229 14.656 1.00 8.71 100 VAL B CA 1
ATOM 1899 C C . VAL B 1 100 ? 14.995 1.069 14.544 1.00 8.98 100 VAL B C 1
ATOM 1900 O O . VAL B 1 100 ? 14.990 0.170 15.388 1.00 10.70 100 VAL B O 1
ATOM 1904 N N . ASP B 1 101 ? 14.151 1.083 13.491 1.00 9.49 101 ASP B N 1
ATOM 1905 C CA . ASP B 1 101 ? 13.298 -0.055 13.159 1.00 9.63 101 ASP B CA 1
ATOM 1906 C C . ASP B 1 101 ? 13.800 -0.618 11.861 1.00 9.64 101 ASP B C 1
ATOM 1907 O O . ASP B 1 101 ? 14.010 0.114 10.899 1.00 10.46 101 ASP B O 1
ATOM 1912 N N . VAL B 1 102 ? 14.007 -1.932 11.831 1.00 10.81 102 VAL B N 1
ATOM 1913 C CA . VAL B 1 102 ? 14.399 -2.627 10.592 1.00 11.42 102 VAL B CA 1
ATOM 1914 C C . VAL B 1 102 ? 13.157 -3.044 9.872 1.00 11.38 102 VAL B C 1
ATOM 1915 O O . VAL B 1 102 ? 12.354 -3.830 10.421 1.00 12.81 102 VAL B O 1
ATOM 1919 N N . LEU B 1 103 ? 12.902 -2.496 8.688 1.00 10.70 103 LEU B N 1
ATOM 1920 C CA A LEU B 1 103 ? 11.711 -2.684 7.875 0.50 10.70 103 LEU B CA 1
ATOM 1921 C CA B LEU B 1 103 ? 11.724 -2.695 7.872 0.50 10.73 103 LEU B CA 1
ATOM 1922 C C . LEU B 1 103 ? 12.034 -3.471 6.614 1.00 11.13 103 LEU B C 1
ATOM 1923 O O . LEU B 1 103 ? 12.946 -3.124 5.891 1.00 12.88 103 LEU B O 1
ATOM 1932 N N . ARG B 1 104 ? 11.243 -4.514 6.364 1.00 11.32 104 ARG B N 1
ATOM 1933 C CA . ARG B 1 104 ? 11.425 -5.363 5.211 1.00 11.73 104 ARG B CA 1
ATOM 1934 C C . ARG B 1 104 ? 10.164 -5.302 4.362 1.00 11.42 104 ARG B C 1
ATOM 1935 O O . ARG B 1 104 ? 9.044 -5.568 4.841 1.00 12.07 104 ARG B O 1
ATOM 1943 N N . ALA B 1 105 ? 10.325 -4.928 3.107 1.00 11.44 105 ALA B N 1
ATOM 1944 C CA . ALA B 1 105 ? 9.222 -4.825 2.173 1.00 12.91 105 ALA B CA 1
ATOM 1945 C C . ALA B 1 105 ? 8.835 -6.227 1.716 1.00 13.39 105 ALA B C 1
ATOM 1946 O O . ALA B 1 105 ? 9.674 -6.995 1.202 1.00 15.67 105 ALA B O 1
ATOM 1948 N N . LEU B 1 106 ? 7.595 -6.602 1.922 1.00 12.76 106 LEU B N 1
ATOM 1949 C CA . LEU B 1 106 ? 7.133 -7.906 1.531 1.00 13.64 106 LEU B CA 1
ATOM 1950 C C . LEU B 1 106 ? 7.151 -8.096 0.000 1.00 14.52 106 LEU B C 1
ATOM 1951 O O . LEU B 1 106 ? 7.519 -9.186 -0.458 1.00 17.87 106 LEU B O 1
ATOM 1956 N N . PRO B 1 107 ? 6.810 -7.102 -0.825 1.00 16.00 107 PRO B N 1
ATOM 1957 C CA . PRO B 1 107 ? 6.855 -7.309 -2.290 1.00 17.14 107 PRO B CA 1
ATOM 1958 C C . PRO B 1 107 ? 8.254 -7.494 -2.881 1.00 16.41 107 PRO B C 1
ATOM 1959 O O . PRO B 1 107 ? 8.378 -8.086 -3.960 1.00 19.84 107 PRO B O 1
ATOM 1963 N N . THR B 1 108 ? 9.292 -6.975 -2.237 1.00 14.92 108 THR B N 1
ATOM 1964 C CA . THR B 1 108 ? 10.612 -6.978 -2.829 1.00 14.90 108 THR B CA 1
ATOM 1965 C C . THR B 1 108 ? 11.683 -7.772 -2.068 1.00 14.45 108 THR B C 1
ATOM 1966 O O . THR B 1 108 ? 12.754 -8.023 -2.629 1.00 15.47 108 THR B O 1
ATOM 1970 N N . GLY B 1 109 ? 11.451 -8.095 -0.795 1.00 13.81 109 GLY B N 1
ATOM 1971 C CA . GLY B 1 109 ? 12.424 -8.775 0.039 1.00 14.22 109 GLY B CA 1
ATOM 1972 C C . GLY B 1 109 ? 13.529 -7.851 0.566 1.00 13.47 109 GLY B C 1
ATOM 1973 O O . GLY B 1 109 ? 14.426 -8.293 1.318 1.00 16.29 109 GLY B O 1
ATOM 1974 N N . LYS B 1 110 ? 13.512 -6.575 0.160 1.00 12.72 110 LYS B N 1
ATOM 1975 C CA . LYS B 1 110 ? 14.558 -5.641 0.547 1.00 13.06 110 LYS B CA 1
ATOM 1976 C C . LYS B 1 110 ? 14.243 -5.030 1.918 1.00 12.51 110 LYS B C 1
ATOM 1977 O O . LYS B 1 110 ? 13.071 -4.830 2.263 1.00 13.26 110 LYS B O 1
ATOM 1983 N N . SER B 1 111 ? 15.279 -4.743 2.674 1.00 13.55 111 SER B N 1
ATOM 1984 C CA . SER B 1 111 ? 15.144 -4.213 4.022 1.00 13.83 111 SER B CA 1
ATOM 1985 C C . SER B 1 111 ? 15.909 -2.882 4.132 1.00 12.84 111 SER B C 1
ATOM 1986 O O . SER B 1 111 ? 16.820 -2.563 3.343 1.00 15.28 111 SER B O 1
ATOM 1989 N N . TYR B 1 112 ? 15.520 -2.115 5.150 1.00 12.03 112 TYR B N 1
ATOM 1990 C CA . TYR B 1 112 ? 16.104 -0.830 5.444 1.00 11.52 112 TYR B CA 1
ATOM 1991 C C . TYR B 1 112 ? 16.065 -0.584 6.937 1.00 10.88 112 TYR B C 1
ATOM 1992 O O . TYR B 1 112 ? 15.056 -0.845 7.604 1.00 11.28 112 TYR B O 1
ATOM 2001 N N . ASN B 1 113 ? 17.143 -0.024 7.463 1.00 10.91 113 ASN B N 1
ATOM 2002 C CA . ASN B 1 113 ? 17.239 0.399 8.854 1.00 10.70 113 ASN B CA 1
ATOM 2003 C C . ASN B 1 113 ? 16.789 1.845 8.964 1.00 9.57 113 ASN B C 1
ATOM 2004 O O . ASN B 1 113 ? 17.505 2.759 8.547 1.00 11.18 113 ASN B O 1
ATOM 2009 N N . LEU B 1 114 ? 15.585 2.057 9.481 1.00 9.17 114 LEU B N 1
ATOM 2010 C CA . LEU B 1 114 ? 14.971 3.384 9.535 1.00 8.97 114 LEU B CA 1
ATOM 2011 C C . LEU B 1 114 ? 15.180 4.040 10.881 1.00 7.88 114 LEU B C 1
ATOM 2012 O O . LEU B 1 114 ? 14.753 3.539 11.909 1.00 8.90 114 LEU B O 1
ATOM 2017 N N . SER B 1 115 ? 15.794 5.203 10.863 1.00 8.05 115 SER B N 1
ATOM 2018 C CA . SER B 1 115 ? 16.001 6.025 12.060 1.00 7.93 115 SER B CA 1
ATOM 2019 C C . SER B 1 115 ? 14.739 6.823 12.360 1.00 7.32 115 SER B C 1
ATOM 2020 O O . SER B 1 115 ? 14.261 7.571 11.518 1.00 7.58 115 SER B O 1
ATOM 2023 N N . ILE B 1 116 ? 14.220 6.672 13.581 1.00 6.82 116 ILE B N 1
ATOM 2024 C CA . ILE B 1 116 ? 12.960 7.258 13.976 1.00 6.62 116 ILE B CA 1
ATOM 2025 C C . ILE B 1 116 ? 13.097 7.950 15.327 1.00 7.18 116 ILE B C 1
ATOM 2026 O O . ILE B 1 116 ? 13.715 7.387 16.257 1.00 8.22 116 ILE B O 1
ATOM 2031 N N . LEU B 1 117 ? 12.438 9.078 15.472 1.00 6.33 117 LEU B N 1
ATOM 2032 C CA . LEU B 1 117 ? 12.184 9.694 16.780 1.00 6.65 117 LEU B CA 1
ATOM 2033 C C . LEU B 1 117 ? 10.671 9.757 16.900 1.00 7.19 117 LEU B C 1
ATOM 2034 O O . LEU B 1 117 ? 10.000 10.266 16.008 1.00 7.54 117 LEU B O 1
ATOM 2039 N N . GLY B 1 118 ? 10.152 9.182 17.974 1.00 7.81 118 GLY B N 1
ATOM 2040 C CA . GLY B 1 118 ? 8.721 9.100 18.177 1.00 8.75 118 GLY B CA 1
ATOM 2041 C C . GLY B 1 118 ? 8.288 9.617 19.514 1.00 7.98 118 GLY B C 1
ATOM 2042 O O . GLY B 1 118 ? 9.048 9.689 20.483 1.00 9.41 118 GLY B O 1
ATOM 2043 N N . VAL B 1 119 ? 7.026 9.997 19.576 1.00 7.96 119 VAL B N 1
ATOM 2044 C CA . VAL B 1 119 ? 6.380 10.498 20.775 1.00 8.81 119 VAL B CA 1
ATOM 2045 C C . VAL B 1 119 ? 5.087 9.750 21.019 1.00 9.31 119 VAL B C 1
ATOM 2046 O O . VAL B 1 119 ? 4.333 9.442 20.093 1.00 9.91 119 VAL B O 1
ATOM 2050 N N . PHE B 1 120 ? 4.842 9.447 22.300 1.00 10.13 120 PHE B N 1
ATOM 2051 C CA . PHE B 1 120 ? 3.680 8.669 22.749 1.00 10.92 120 PHE B CA 1
ATOM 2052 C C . PHE B 1 120 ? 3.021 9.378 23.904 1.00 11.16 120 PHE B C 1
ATOM 2053 O O . PHE B 1 120 ? 3.676 9.842 24.824 1.00 13.01 120 PHE B O 1
ATOM 2061 N N . GLN B 1 121 ? 1.700 9.454 23.850 1.00 11.62 121 GLN B N 1
ATOM 2062 C CA . GLN B 1 121 ? 0.908 9.944 24.950 1.00 11.89 121 GLN B CA 1
ATOM 2063 C C . GLN B 1 121 ? 0.122 8.785 25.519 1.00 12.88 121 GLN B C 1
ATOM 2064 O O . GLN B 1 121 ? -0.558 8.089 24.771 1.00 13.51 121 GLN B O 1
ATOM 2070 N N . LEU B 1 122 ? 0.286 8.549 26.816 1.00 14.55 122 LEU B N 1
ATOM 2071 C CA . LEU B 1 122 ? -0.440 7.460 27.521 1.00 15.98 122 LEU B CA 1
ATOM 2072 C C . LEU B 1 122 ? -1.399 8.041 28.534 1.00 17.13 122 LEU B C 1
ATOM 2073 O O . LEU B 1 122 ? -1.064 8.995 29.235 1.00 19.52 122 LEU B O 1
ATOM 2078 N N . THR B 1 123 ? -2.609 7.508 28.543 1.00 16.54 123 THR B N 1
ATOM 2079 C CA . THR B 1 123 ? -3.634 7.868 29.531 1.00 16.67 123 THR B CA 1
ATOM 2080 C C . THR B 1 123 ? -4.012 6.563 30.237 1.00 16.26 123 THR B C 1
ATOM 2081 O O . THR B 1 123 ? -4.505 5.632 29.601 1.00 16.28 123 THR B O 1
ATOM 2085 N N . GLU B 1 124 ? -3.779 6.490 31.551 1.00 16.84 124 GLU B N 1
ATOM 2086 C CA . GLU B 1 124 ? -4.074 5.259 32.327 1.00 18.06 124 GLU B CA 1
ATOM 2087 C C . GLU B 1 124 ? -3.480 4.012 31.654 1.00 17.33 124 GLU B C 1
ATOM 2088 O O . GLU B 1 124 ? -4.106 2.947 31.573 1.00 18.46 124 GLU B O 1
ATOM 2094 N N . GLY B 1 125 ? -2.270 4.178 31.106 1.00 16.99 125 GLY B N 1
ATOM 2095 C CA . GLY B 1 125 ? -1.511 3.077 30.544 1.00 17.41 125 GLY B CA 1
ATOM 2096 C C . GLY B 1 125 ? -1.872 2.648 29.137 1.00 16.29 125 GLY B C 1
ATOM 2097 O O . GLY B 1 125 ? -1.338 1.631 28.676 1.00 18.78 125 GLY B O 1
ATOM 2098 N N . LYS B 1 126 ? -2.777 3.384 28.511 1.00 14.65 126 LYS B N 1
ATOM 2099 C CA . LYS B 1 126 ? -3.183 3.091 27.128 1.00 14.69 126 LYS B CA 1
ATOM 2100 C C . LYS B 1 126 ? -2.780 4.263 26.215 1.00 14.31 126 LYS B C 1
ATOM 2101 O O . LYS B 1 126 ? -2.793 5.442 26.596 1.00 15.05 126 LYS B O 1
ATOM 2107 N N . ILE B 1 127 ? -2.445 3.948 24.963 1.00 13.76 127 ILE B N 1
ATOM 2108 C CA . ILE B 1 127 ? -1.943 4.959 24.038 1.00 12.53 127 ILE B CA 1
ATOM 2109 C C . ILE B 1 127 ? -3.066 5.818 23.503 1.00 12.47 127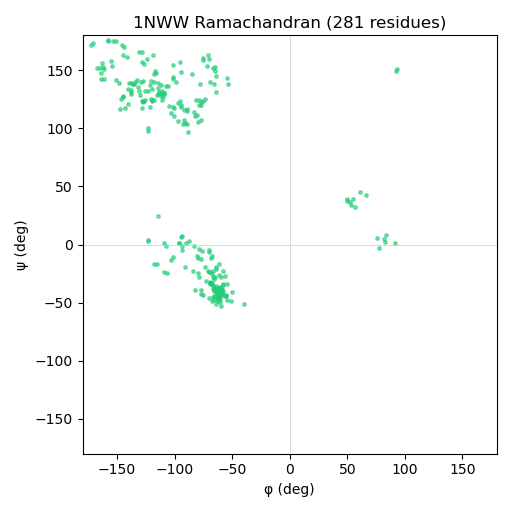 ILE B C 1
ATOM 2110 O O . ILE B 1 127 ? -4.020 5.324 22.871 1.00 13.56 127 ILE B O 1
ATOM 2115 N N . THR B 1 128 ? -2.951 7.104 23.765 1.00 12.86 128 THR B N 1
ATOM 2116 C CA . THR B 1 128 ? -3.842 8.100 23.252 1.00 12.49 128 THR B CA 1
ATOM 2117 C C . THR B 1 128 ? -3.251 8.910 22.082 1.00 13.00 128 THR B C 1
ATOM 2118 O O . THR B 1 128 ? -3.981 9.628 21.396 1.00 13.64 128 THR B O 1
ATOM 2122 N N . GLY B 1 129 ? -1.963 8.805 21.857 1.00 11.98 129 GLY B N 1
ATOM 2123 C CA . GLY B 1 129 ? -1.347 9.418 20.685 1.00 11.19 129 GLY B CA 1
ATOM 2124 C C . GLY B 1 129 ? 0.003 8.772 20.439 1.00 10.62 129 GLY B C 1
ATOM 2125 O O . GLY B 1 129 ? 0.695 8.436 21.363 1.00 11.44 129 GLY B O 1
ATOM 2126 N N . TRP B 1 130 ? 0.319 8.595 19.166 1.00 10.09 130 TRP B N 1
ATOM 2127 C CA . TRP B 1 130 ? 1.624 8.034 18.764 1.00 9.34 130 TRP B CA 1
ATOM 2128 C C . TRP B 1 130 ? 2.006 8.687 17.438 1.00 9.59 130 TRP B C 1
ATOM 2129 O O . TRP B 1 130 ? 1.299 8.511 16.444 1.00 9.61 130 TRP B O 1
ATOM 2140 N N . ARG B 1 131 ? 3.107 9.445 17.433 1.00 8.45 131 ARG B N 1
ATOM 2141 C CA . ARG B 1 131 ? 3.581 10.072 16.214 1.00 8.11 131 ARG B CA 1
ATOM 2142 C C . ARG B 1 131 ? 5.061 9.708 16.025 1.00 8.35 131 ARG B C 1
ATOM 2143 O O . ARG B 1 131 ? 5.885 9.992 16.899 1.00 8.92 131 ARG B O 1
ATOM 2151 N N . ASP B 1 132 ? 5.394 9.115 14.876 1.00 7.54 132 ASP B N 1
ATOM 2152 C CA . ASP B 1 132 ? 6.783 8.781 14.526 1.00 7.50 132 ASP B CA 1
ATOM 2153 C C . ASP B 1 132 ? 7.250 9.704 13.419 1.00 7.06 132 ASP B C 1
ATOM 2154 O O . ASP B 1 132 ? 6.588 9.846 12.377 1.00 7.68 132 ASP B O 1
ATOM 2159 N N . TYR B 1 133 ? 8.409 10.287 13.623 1.00 6.71 133 TYR B N 1
ATOM 2160 C CA . TYR B 1 133 ? 9.065 11.209 12.703 1.00 6.63 133 TYR B CA 1
ATOM 2161 C C . TYR B 1 133 ? 10.290 10.552 12.074 1.00 6.71 133 TYR B C 1
ATOM 2162 O O . TYR B 1 133 ? 11.152 9.997 12.779 1.00 7.21 133 TYR B O 1
ATOM 2171 N N . PHE B 1 134 ? 10.371 10.632 10.758 1.00 6.65 134 PHE B N 1
ATOM 2172 C CA . PHE B 1 134 ? 11.436 10.022 9.975 1.00 6.67 134 PHE B CA 1
ATOM 2173 C C . PHE B 1 134 ? 11.329 10.507 8.532 1.00 6.22 134 PHE B C 1
ATOM 2174 O O . PHE B 1 134 ? 10.349 11.151 8.134 1.00 7.20 134 PHE B O 1
ATOM 2182 N N . ASP B 1 135 ? 12.319 10.139 7.733 1.00 6.47 135 ASP B N 1
ATOM 2183 C CA . ASP B 1 135 ? 12.362 10.449 6.321 1.00 6.96 135 ASP B CA 1
ATOM 2184 C C . ASP B 1 135 ? 11.793 9.268 5.519 1.00 6.73 135 ASP B C 1
ATOM 2185 O O . ASP B 1 135 ? 12.304 8.146 5.582 1.00 8.62 135 ASP B O 1
ATOM 2190 N N . LEU B 1 136 ? 10.772 9.497 4.698 1.00 6.98 136 LEU B N 1
ATOM 2191 C CA . LEU B 1 136 ? 10.140 8.417 3.966 1.00 7.01 136 LEU B CA 1
ATOM 2192 C C . LEU B 1 136 ? 10.901 8.063 2.688 1.00 7.70 136 LEU B C 1
ATOM 2193 O O . LEU B 1 136 ? 10.968 6.887 2.313 1.00 8.05 136 LEU B O 1
ATOM 2198 N N . ARG B 1 137 ? 11.427 9.046 1.961 1.00 7.50 137 ARG B N 1
ATOM 2199 C CA . ARG B 1 137 ? 11.990 8.792 0.634 1.00 8.05 137 ARG B CA 1
ATOM 2200 C C . ARG B 1 137 ? 13.177 7.856 0.688 1.00 9.05 137 ARG B C 1
ATOM 2201 O O . ARG B 1 137 ? 13.296 6.985 -0.188 1.00 10.46 137 ARG B O 1
ATOM 2209 N N . GLU B 1 138 ? 14.100 8.013 1.626 1.00 10.29 138 GLU B N 1
ATOM 2210 C CA . GLU B 1 138 ? 15.262 7.145 1.622 1.00 12.14 138 GLU B CA 1
ATOM 2211 C C . GLU B 1 138 ? 14.832 5.677 1.828 1.00 11.80 138 GLU B C 1
ATOM 2212 O O . GLU B 1 138 ? 15.409 4.765 1.268 1.00 15.03 138 GLU B O 1
ATOM 2218 N N . PHE B 1 139 ? 13.879 5.463 2.690 1.00 10.70 139 PHE B N 1
ATOM 2219 C CA . PHE B 1 139 ? 13.306 4.138 2.931 1.00 10.55 139 PHE B CA 1
ATOM 2220 C C . PHE B 1 139 ? 12.711 3.589 1.629 1.00 10.01 139 PHE B C 1
ATOM 2221 O O . PHE B 1 139 ? 13.019 2.474 1.205 1.00 10.19 139 PHE B O 1
ATOM 2229 N N . GLU B 1 140 ? 11.850 4.366 0.987 1.00 9.49 140 GLU B N 1
ATOM 2230 C CA . GLU B 1 140 ? 11.231 3.927 -0.262 1.00 11.11 140 GLU B CA 1
ATOM 2231 C C . GLU B 1 140 ? 12.248 3.538 -1.304 1.00 11.76 140 GLU B C 1
ATOM 2232 O O . GLU B 1 140 ? 12.044 2.556 -2.032 1.00 13.63 140 GLU B O 1
ATOM 2238 N N . GLU B 1 141 ? 13.277 4.339 -1.448 1.00 12.75 141 GLU B N 1
ATOM 2239 C CA . GLU B 1 141 ? 14.331 4.095 -2.452 1.00 14.50 141 GLU B CA 1
ATOM 2240 C C . GLU B 1 141 ? 15.106 2.842 -2.117 1.00 15.23 141 GLU B C 1
ATOM 2241 O O . GLU B 1 141 ? 15.485 2.077 -3.017 1.00 18.15 141 GLU B O 1
ATOM 2247 N N . ALA B 1 142 ? 15.353 2.600 -0.861 1.00 13.89 142 ALA B N 1
ATOM 2248 C CA . ALA B 1 142 ? 16.115 1.425 -0.483 1.00 15.25 142 ALA B CA 1
ATOM 2249 C C . ALA B 1 142 ? 15.362 0.109 -0.712 1.00 15.16 142 ALA B C 1
ATOM 2250 O O . ALA B 1 142 ? 15.969 -0.930 -1.005 1.00 18.14 142 ALA B O 1
ATOM 2252 N N . VAL B 1 143 ? 14.052 0.114 -0.562 1.00 14.05 143 VAL B N 1
ATOM 2253 C CA . VAL B 1 143 ? 13.259 -1.113 -0.632 1.00 15.02 143 VAL B CA 1
ATOM 2254 C C . VAL B 1 143 ? 12.418 -1.253 -1.889 1.00 15.54 143 VAL B C 1
ATOM 2255 O O . VAL B 1 143 ? 11.723 -2.259 -2.057 1.00 15.85 143 VAL B O 1
ATOM 2259 N N . ASP B 1 144 ? 12.453 -0.260 -2.768 1.00 15.60 144 ASP B N 1
ATOM 2260 C CA . ASP B 1 144 ? 11.791 -0.342 -4.082 1.00 15.41 144 ASP B CA 1
ATOM 2261 C C . ASP B 1 144 ? 10.299 -0.415 -3.964 1.00 16.46 144 ASP B C 1
ATOM 2262 O O . ASP B 1 144 ? 9.634 -1.159 -4.683 1.00 18.03 144 ASP B O 1
ATOM 2267 N N . LEU B 1 145 ? 9.725 0.381 -3.080 1.00 17.95 145 LEU B N 1
ATOM 2268 C CA . LEU B 1 145 ? 8.284 0.450 -2.979 1.00 20.95 145 LEU B CA 1
ATOM 2269 C C . LEU B 1 145 ? 7.836 1.912 -2.749 1.00 20.01 145 LEU B C 1
ATOM 2270 O O . LEU B 1 145 ? 8.279 2.486 -1.727 1.00 23.14 145 LEU B O 1
ATOM 2275 N N . PRO B 1 146 ? 7.017 2.505 -3.625 1.00 21.83 146 PRO B N 1
ATOM 2276 C CA . PRO B 1 146 ? 6.594 3.878 -3.404 1.00 21.43 146 PRO B CA 1
ATOM 2277 C C . PRO B 1 146 ? 5.533 3.956 -2.359 1.00 20.51 146 PRO B C 1
ATOM 2278 O O . PRO B 1 146 ? 4.356 3.837 -2.611 1.00 22.34 146 PRO B O 1
ATOM 2282 N N . LEU B 1 147 ? 5.921 4.438 -1.219 1.00 20.07 147 LEU B N 1
ATOM 2283 C CA . LEU B 1 147 ? 5.139 4.370 -0.021 1.00 20.76 147 LEU B CA 1
ATOM 2284 C C . LEU B 1 147 ? 4.145 5.495 0.207 1.00 20.75 147 LEU B C 1
ATOM 2285 O O . LEU B 1 147 ? 3.541 5.524 1.280 1.00 23.15 147 LEU B O 1
ATOM 2290 N N . ARG B 1 148 ? 4.018 6.424 -0.722 1.00 19.45 148 ARG B N 1
ATOM 2291 C CA . ARG B 1 148 ? 2.852 7.365 -0.711 1.00 20.76 148 ARG B CA 1
ATOM 2292 C C . ARG B 1 148 ? 1.664 6.925 -1.585 1.00 23.23 148 ARG B C 1
ATOM 2293 O O . ARG B 1 148 ? 0.670 7.686 -1.794 1.00 22.83 148 ARG B O 1
ATOM 2301 N N . GLY B 1 149 ? 1.759 5.713 -2.127 1.00 26.74 149 GLY B N 1
ATOM 2302 C CA . GLY B 1 149 ? 0.720 5.145 -2.981 1.00 28.64 149 GLY B CA 1
ATOM 2303 C C . GLY B 1 149 ? 1.213 4.324 -4.166 1.00 31.41 149 GLY B C 1
ATOM 2304 O O . GLY B 1 149 ? 0.945 4.676 -5.338 1.00 30.11 149 GLY B O 1
#

B-factor: mean 17.32, std 7.83, range [3.82, 54.99]